Protein AF-A0A4Q7XXA0-F1 (afdb_monomer_lite)

Structure (mmCIF, N/CA/C/O backbone):
data_AF-A0A4Q7XXA0-F1
#
_entry.id   AF-A0A4Q7XXA0-F1
#
loop_
_atom_site.group_PDB
_atom_site.id
_atom_site.type_symbol
_atom_site.label_atom_id
_atom_site.label_alt_id
_atom_site.label_comp_id
_atom_site.label_asym_id
_atom_site.label_entity_id
_atom_site.label_seq_id
_atom_site.pdbx_PDB_ins_code
_atom_site.Cartn_x
_atom_site.Cartn_y
_atom_site.Cartn_z
_atom_site.occupancy
_atom_site.B_iso_or_equiv
_atom_site.auth_seq_id
_atom_site.auth_comp_id
_atom_site.auth_asym_id
_atom_site.auth_atom_id
_atom_site.pdbx_PDB_model_num
ATOM 1 N N . MET A 1 1 ? 32.584 -41.489 12.256 1.00 46.84 1 MET A N 1
ATOM 2 C CA . MET A 1 1 ? 31.579 -40.411 12.152 1.00 46.84 1 MET A CA 1
ATOM 3 C C . MET A 1 1 ? 31.670 -39.572 13.410 1.00 46.84 1 MET A C 1
ATOM 5 O O . MET A 1 1 ? 31.511 -40.098 14.504 1.00 46.84 1 MET A O 1
ATOM 9 N N . THR A 1 2 ? 32.122 -38.332 13.260 1.00 45.66 2 THR A N 1
ATOM 10 C CA . THR A 1 2 ? 32.549 -37.438 14.343 1.00 45.66 2 THR A CA 1
ATOM 11 C C . THR A 1 2 ? 31.363 -36.612 14.851 1.00 45.66 2 THR A C 1
ATOM 13 O O . THR A 1 2 ? 30.512 -36.192 14.075 1.00 45.66 2 THR A O 1
ATOM 16 N N . GLY A 1 3 ? 31.297 -36.369 16.165 1.00 46.44 3 GLY A N 1
ATOM 17 C CA . GLY A 1 3 ? 30.155 -35.765 16.879 1.00 46.44 3 GLY A CA 1
ATOM 18 C C . GLY A 1 3 ? 29.771 -34.317 16.526 1.00 46.44 3 GLY A C 1
ATOM 19 O O . GLY A 1 3 ? 29.084 -33.674 17.311 1.00 46.44 3 GLY A O 1
ATOM 20 N N . LYS A 1 4 ? 30.195 -33.786 15.373 1.00 42.47 4 LYS A N 1
ATOM 21 C CA . LYS A 1 4 ? 29.834 -32.443 14.886 1.00 42.47 4 LYS A CA 1
ATOM 22 C C . LYS A 1 4 ? 28.577 -32.420 14.004 1.00 42.47 4 LYS A C 1
ATOM 24 O O . LYS A 1 4 ? 28.010 -31.351 13.817 1.00 42.47 4 LYS A O 1
ATOM 29 N N . GLU A 1 5 ? 28.097 -33.565 13.517 1.00 45.38 5 GLU A N 1
ATOM 30 C CA . GLU A 1 5 ? 26.949 -33.618 12.591 1.00 45.38 5 GLU A CA 1
ATOM 31 C C . GLU A 1 5 ? 25.571 -33.605 13.285 1.00 45.38 5 GLU A C 1
ATOM 33 O O . GLU A 1 5 ? 24.581 -33.203 12.680 1.00 45.38 5 GLU A O 1
ATOM 38 N N . TRP A 1 6 ? 25.485 -33.932 14.581 1.00 37.22 6 TRP A N 1
ATOM 39 C CA . TRP A 1 6 ? 24.208 -33.930 15.320 1.00 37.22 6 TRP A CA 1
ATOM 40 C C . TRP A 1 6 ? 23.715 -32.533 15.736 1.00 37.22 6 TRP A C 1
ATOM 42 O O . TRP A 1 6 ? 22.517 -32.326 15.929 1.00 37.22 6 TRP A O 1
ATOM 52 N N . LEU A 1 7 ? 24.610 -31.545 15.827 1.00 41.09 7 LEU A N 1
ATOM 53 C CA . LEU A 1 7 ? 24.258 -30.172 16.215 1.00 41.09 7 LEU A CA 1
ATOM 54 C C . LEU A 1 7 ? 23.597 -29.364 15.084 1.00 41.09 7 LEU A C 1
ATOM 56 O O . LEU A 1 7 ? 22.919 -28.379 15.365 1.00 41.09 7 LEU A O 1
ATOM 60 N N . ALA A 1 8 ? 23.733 -29.787 13.822 1.00 48.22 8 ALA A N 1
ATOM 61 C CA . ALA A 1 8 ? 23.195 -29.053 12.673 1.00 48.22 8 ALA A CA 1
ATOM 62 C C . ALA A 1 8 ? 21.689 -29.286 12.431 1.00 48.22 8 ALA A C 1
ATOM 64 O O . ALA A 1 8 ? 21.037 -28.457 11.802 1.00 48.22 8 ALA A O 1
ATOM 65 N N . VAL A 1 9 ? 21.119 -30.381 12.949 1.00 48.66 9 VAL A N 1
ATOM 66 C CA . VAL A 1 9 ? 19.713 -30.760 12.690 1.00 48.66 9 VAL A CA 1
ATOM 67 C C . VAL A 1 9 ? 18.805 -30.519 13.904 1.00 48.66 9 VAL A C 1
ATOM 69 O O . VAL A 1 9 ? 17.619 -30.237 13.745 1.00 48.66 9 VAL A O 1
ATOM 72 N N . ALA A 1 10 ? 19.346 -30.545 15.126 1.00 40.69 10 ALA A N 1
ATOM 73 C CA . ALA A 1 10 ? 18.550 -30.355 16.342 1.00 40.69 10 ALA A CA 1
ATOM 74 C C . ALA A 1 10 ? 18.211 -28.878 16.647 1.00 40.69 10 ALA A C 1
ATOM 76 O O . ALA A 1 10 ? 17.184 -28.601 17.265 1.00 40.69 10 ALA A O 1
ATOM 77 N N . GLY A 1 11 ? 19.024 -27.918 16.189 1.00 41.28 11 GLY A N 1
ATOM 78 C CA . GLY A 1 11 ? 18.827 -26.485 16.464 1.00 41.28 11 GLY A CA 1
ATOM 79 C C . GLY A 1 11 ? 17.502 -25.900 15.938 1.00 41.28 11 GLY A C 1
ATOM 80 O O . GLY A 1 11 ? 16.778 -25.267 16.710 1.00 41.28 11 GLY A O 1
ATOM 81 N N . PRO A 1 12 ? 17.120 -26.132 14.666 1.00 44.09 12 PRO A N 1
ATOM 82 C CA . PRO A 1 12 ? 15.870 -25.598 14.117 1.00 44.09 12 PRO A CA 1
ATOM 83 C C . PRO A 1 12 ? 14.621 -26.300 14.666 1.00 44.09 12 PRO A C 1
ATOM 85 O O . PRO A 1 12 ? 13.602 -25.655 14.907 1.00 44.09 12 PRO A O 1
ATOM 88 N N . ALA A 1 13 ? 14.694 -27.613 14.912 1.00 43.44 13 ALA A N 1
ATOM 89 C CA . ALA A 1 13 ? 13.558 -28.391 15.408 1.00 43.44 13 ALA A CA 1
ATOM 90 C C . ALA A 1 13 ? 13.181 -28.012 16.852 1.00 43.44 13 ALA A C 1
ATOM 92 O O . ALA A 1 13 ? 11.996 -27.904 17.173 1.00 43.44 13 ALA A O 1
ATOM 93 N N . VAL A 1 14 ? 14.172 -27.723 17.704 1.00 47.91 14 VAL A N 1
ATOM 94 C CA . VAL A 1 14 ? 13.939 -27.250 19.080 1.00 47.91 14 VAL A CA 1
ATOM 95 C C . VAL A 1 14 ? 13.394 -25.816 19.097 1.00 47.91 14 VAL A C 1
ATOM 97 O O . VAL A 1 14 ? 12.538 -25.503 19.922 1.00 47.91 14 VAL A O 1
ATOM 100 N N . ALA A 1 15 ? 13.790 -24.958 18.150 1.00 46.47 15 ALA A N 1
ATOM 101 C CA . ALA A 1 15 ? 13.232 -23.608 18.025 1.00 46.47 15 ALA A CA 1
ATOM 102 C C . ALA A 1 15 ? 11.755 -23.613 17.573 1.00 46.47 15 ALA A C 1
ATOM 104 O O . ALA A 1 15 ? 10.941 -22.859 18.112 1.00 46.47 15 ALA A O 1
ATOM 105 N N . ILE A 1 16 ? 11.379 -24.501 16.644 1.00 48.22 16 ILE A N 1
ATOM 106 C CA . ILE A 1 16 ? 9.990 -24.640 16.166 1.00 48.22 16 ILE A CA 1
ATOM 107 C C . ILE A 1 16 ? 9.096 -25.274 17.245 1.00 48.22 16 ILE A C 1
ATOM 109 O O . ILE A 1 16 ? 7.985 -24.793 17.488 1.00 48.22 16 ILE A O 1
ATOM 113 N N . ALA A 1 17 ? 9.589 -26.293 17.956 1.00 45.38 17 ALA A N 1
ATOM 114 C CA . ALA A 1 17 ? 8.872 -26.892 19.083 1.00 45.38 17 ALA A CA 1
ATOM 115 C C . ALA A 1 17 ? 8.758 -25.931 20.280 1.00 45.38 17 ALA A C 1
ATOM 117 O O . ALA A 1 17 ? 7.734 -25.919 20.959 1.00 45.38 17 ALA A O 1
ATOM 118 N N . GLY A 1 18 ? 9.756 -25.071 20.508 1.00 41.59 18 GLY A N 1
ATOM 119 C CA . GLY A 1 18 ? 9.712 -24.025 21.532 1.00 41.59 18 GLY A CA 1
ATOM 120 C C . GLY A 1 18 ? 8.642 -22.960 21.266 1.00 41.59 18 GLY A C 1
ATOM 121 O O . GLY A 1 18 ? 7.966 -22.529 22.198 1.00 41.59 18 GLY A O 1
ATOM 122 N N . TRP A 1 19 ? 8.416 -22.580 20.004 1.00 47.78 19 TRP A N 1
ATOM 123 C CA . TRP A 1 19 ? 7.365 -21.619 19.633 1.00 47.78 19 TRP A CA 1
ATOM 124 C C . TRP A 1 19 ? 5.946 -22.197 19.733 1.00 47.78 19 TRP A C 1
ATOM 126 O O . TRP A 1 19 ? 5.052 -21.521 20.253 1.00 47.78 19 TRP A O 1
ATOM 136 N N . PHE A 1 20 ? 5.738 -23.450 19.315 1.00 44.62 20 PHE A N 1
ATOM 137 C CA . PHE A 1 20 ? 4.447 -24.136 19.487 1.00 44.62 20 PHE A CA 1
ATOM 138 C C . PHE A 1 20 ? 4.183 -24.537 20.949 1.00 44.62 20 PHE A C 1
ATOM 140 O O . PHE A 1 20 ? 3.063 -24.413 21.443 1.00 44.62 20 PHE A O 1
ATOM 147 N N . GLY A 1 21 ? 5.219 -24.937 21.689 1.00 40.31 21 GLY A N 1
ATOM 148 C CA . GLY A 1 21 ? 5.129 -25.233 23.119 1.00 40.31 21 GLY A CA 1
ATOM 149 C C . GLY A 1 21 ? 4.794 -23.994 23.949 1.00 40.31 21 GLY A C 1
ATOM 150 O O . GLY A 1 21 ? 3.916 -24.050 24.806 1.00 40.31 21 GLY A O 1
ATOM 151 N N . ALA A 1 22 ? 5.404 -22.842 23.653 1.00 47.50 22 ALA A N 1
ATOM 152 C CA . ALA A 1 22 ? 5.101 -21.590 24.346 1.00 47.50 22 ALA A CA 1
ATOM 153 C C . ALA A 1 22 ? 3.679 -21.073 24.062 1.00 47.50 22 ALA A C 1
ATOM 155 O O . ALA A 1 22 ? 3.084 -20.440 24.929 1.00 47.50 22 ALA A O 1
ATOM 156 N N . THR A 1 23 ? 3.094 -21.362 22.895 1.00 49.66 23 THR A N 1
ATOM 157 C CA . THR A 1 23 ? 1.697 -20.998 22.592 1.00 49.66 23 THR A CA 1
ATOM 158 C C . THR A 1 23 ? 0.690 -21.925 23.276 1.00 49.66 23 THR A C 1
ATOM 160 O O . THR A 1 23 ? -0.316 -21.443 23.797 1.00 49.66 23 THR A O 1
ATOM 163 N N . ILE A 1 24 ? 0.981 -23.226 23.379 1.00 49.75 24 ILE A N 1
ATOM 164 C CA . ILE A 1 24 ? 0.115 -24.188 24.081 1.00 49.75 24 ILE A CA 1
ATOM 165 C C . ILE A 1 24 ? 0.201 -24.011 25.607 1.00 49.75 24 ILE A C 1
ATOM 167 O O . ILE A 1 24 ? -0.825 -24.000 26.284 1.00 49.75 24 ILE A O 1
ATOM 171 N N . VAL A 1 25 ? 1.394 -23.785 26.164 1.00 47.09 25 VAL A N 1
ATOM 172 C CA . VAL A 1 25 ? 1.573 -23.556 27.612 1.00 47.09 25 VAL A CA 1
ATOM 173 C C . VAL A 1 25 ? 0.980 -22.210 28.044 1.00 47.09 25 VAL A C 1
ATOM 175 O O . VAL A 1 25 ? 0.399 -22.120 29.125 1.00 47.09 25 VAL A O 1
ATOM 178 N N . ARG A 1 26 ? 1.017 -21.179 27.187 1.00 45.00 26 ARG A N 1
ATOM 179 C CA . ARG A 1 26 ? 0.332 -19.901 27.451 1.00 45.00 26 ARG A CA 1
ATOM 180 C C . ARG A 1 26 ? -1.194 -20.046 27.394 1.00 45.00 26 ARG A C 1
ATOM 182 O O . ARG A 1 26 ? -1.869 -19.489 28.250 1.00 45.00 26 ARG A O 1
ATOM 189 N N . SER A 1 27 ? -1.720 -20.893 26.502 1.00 42.72 27 SER A N 1
ATOM 190 C CA . SER A 1 27 ? -3.141 -21.285 26.486 1.00 42.72 27 SER A CA 1
ATOM 191 C C . SER A 1 27 ? -3.563 -22.106 27.715 1.00 42.72 27 SER A C 1
ATOM 193 O O . SER A 1 27 ? -4.741 -22.095 28.066 1.00 42.72 27 SER A O 1
ATOM 195 N N . TRP A 1 28 ? -2.641 -22.826 28.363 1.00 44.94 28 TRP A N 1
ATOM 196 C CA . TRP A 1 28 ? -2.939 -23.653 29.539 1.00 44.94 28 TRP A CA 1
ATOM 197 C C . TRP A 1 28 ? -2.833 -22.866 30.858 1.00 44.94 28 TRP A C 1
ATOM 199 O O . TRP A 1 28 ? -3.645 -23.058 31.762 1.00 44.94 28 TRP A O 1
ATOM 209 N N . LEU A 1 29 ? -1.907 -21.901 30.950 1.00 47.16 29 LEU A N 1
ATOM 210 C CA . LEU A 1 29 ? -1.775 -20.994 32.104 1.00 47.16 29 LEU A CA 1
ATOM 211 C C . LEU A 1 29 ? -2.948 -20.006 32.249 1.00 47.16 29 LEU A C 1
ATOM 213 O O . LEU A 1 29 ? -3.269 -19.595 33.368 1.00 47.16 29 LEU A O 1
ATOM 217 N N . GLU A 1 30 ? -3.654 -19.696 31.157 1.00 51.81 30 GLU A N 1
ATOM 218 C CA . GLU A 1 30 ? -4.927 -18.952 31.178 1.00 51.81 30 GLU A CA 1
ATOM 219 C C . GLU A 1 30 ? -6.085 -19.738 31.836 1.00 51.81 30 GLU A C 1
ATOM 221 O O . GLU A 1 30 ? -7.136 -19.165 32.139 1.00 51.81 30 GLU A O 1
ATOM 226 N N . GLY A 1 31 ? -5.884 -21.032 32.123 1.00 42.34 31 GLY A N 1
ATOM 227 C CA . GLY A 1 31 ? -6.829 -21.921 32.803 1.00 42.34 31 GLY A CA 1
ATOM 228 C C . GLY A 1 31 ? -6.658 -22.038 34.323 1.00 42.34 31 GLY A C 1
ATOM 229 O O . GLY A 1 31 ? -7.284 -22.906 34.931 1.00 42.34 31 GLY A O 1
ATOM 230 N N . THR A 1 32 ? -5.829 -21.209 34.966 1.00 44.00 32 THR A N 1
ATOM 231 C CA . THR A 1 32 ? -5.634 -21.281 36.424 1.00 44.00 32 THR A CA 1
ATOM 232 C C . THR A 1 32 ? -6.893 -20.861 37.213 1.00 44.00 32 THR A C 1
ATOM 234 O O . THR A 1 32 ? -7.593 -19.913 36.839 1.00 44.00 32 THR A O 1
ATOM 237 N N . PRO A 1 33 ? -7.198 -21.536 38.342 1.00 42.94 33 PRO A N 1
ATOM 238 C CA . PRO A 1 33 ? -8.449 -21.367 39.095 1.00 42.94 33 PRO A CA 1
ATOM 239 C C . PRO A 1 33 ? -8.633 -19.981 39.737 1.00 42.94 33 PRO A C 1
ATOM 241 O O . PRO A 1 33 ? -9.731 -19.657 40.187 1.00 42.94 33 PRO A O 1
ATOM 244 N N . LEU A 1 34 ? -7.614 -19.118 39.719 1.00 46.34 34 LEU A N 1
ATOM 245 C CA . LEU A 1 34 ? -7.708 -17.740 40.215 1.00 46.34 34 LEU A CA 1
ATOM 246 C C . LEU A 1 34 ? -8.517 -16.809 39.291 1.00 46.34 34 LEU A C 1
ATOM 248 O O . LEU A 1 34 ? -9.021 -15.787 39.749 1.00 46.34 34 LEU A O 1
ATOM 252 N N . ASN A 1 35 ? -8.768 -17.202 38.035 1.00 44.03 35 ASN A N 1
ATOM 253 C CA . ASN A 1 35 ? -9.760 -16.544 37.171 1.00 44.03 35 ASN A CA 1
ATOM 254 C C . ASN A 1 35 ? -11.209 -17.010 37.442 1.00 44.03 35 ASN A C 1
ATOM 256 O O . ASN A 1 35 ? -12.157 -16.446 36.887 1.00 44.03 35 ASN A O 1
ATOM 260 N N . GLY A 1 36 ? -11.409 -18.014 38.306 1.00 41.22 36 GLY A N 1
ATOM 261 C CA . GLY A 1 36 ? -12.727 -18.535 38.682 1.00 41.22 36 GLY A CA 1
ATOM 262 C C . GLY A 1 36 ? -13.586 -17.534 39.462 1.00 41.22 36 GLY A C 1
ATOM 263 O O . GLY A 1 36 ? -14.797 -17.486 39.256 1.00 41.22 36 GLY A O 1
ATOM 264 N N . LEU A 1 37 ? -12.972 -16.659 40.266 1.00 44.19 37 LEU A N 1
ATOM 265 C CA . LEU A 1 37 ? -13.695 -15.617 41.009 1.00 44.19 37 LEU A CA 1
ATOM 266 C C . LEU A 1 37 ? -14.260 -14.510 40.102 1.00 44.19 37 LEU A C 1
ATOM 268 O O . LEU A 1 37 ? -15.338 -13.985 40.375 1.00 44.19 37 LEU A O 1
ATOM 272 N N . ARG A 1 38 ? -13.610 -14.212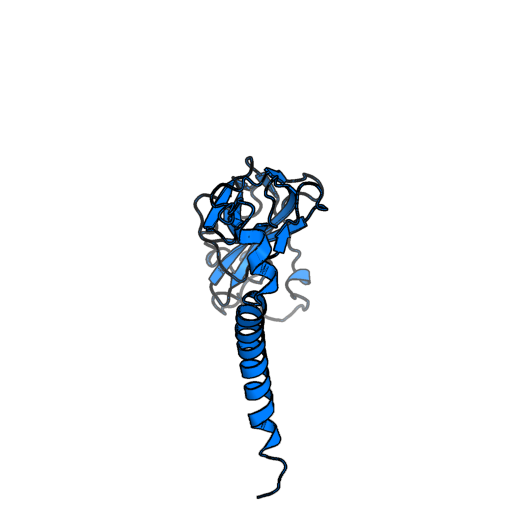 38.967 1.00 45.50 38 ARG A N 1
ATOM 273 C CA . ARG A 1 38 ? -14.124 -13.249 37.972 1.00 45.50 38 ARG A CA 1
ATOM 274 C C . ARG A 1 38 ? -15.328 -13.771 37.180 1.00 45.50 38 ARG A C 1
ATOM 276 O O . ARG A 1 38 ? -16.050 -12.973 36.598 1.00 45.50 38 ARG A O 1
ATOM 283 N N . ARG A 1 39 ? -15.577 -15.088 37.155 1.00 45.34 39 ARG A N 1
ATOM 284 C CA . ARG A 1 39 ? -16.791 -15.664 36.540 1.00 45.34 39 ARG A CA 1
ATOM 285 C C . ARG A 1 39 ? -18.037 -15.531 37.418 1.00 45.34 39 ARG A C 1
ATOM 287 O O . ARG A 1 39 ? -19.133 -15.615 36.875 1.00 45.34 39 ARG A O 1
ATOM 294 N N . PHE A 1 40 ? -17.878 -15.337 38.728 1.00 46.28 40 PHE A N 1
ATOM 295 C CA . PHE A 1 40 ? -18.999 -15.264 39.672 1.00 46.28 40 PHE A CA 1
ATOM 296 C C . PHE A 1 40 ? -19.658 -13.877 39.709 1.00 46.28 40 PHE A C 1
ATOM 298 O O . PHE A 1 40 ? -20.864 -13.771 39.905 1.00 46.28 40 PHE A O 1
ATOM 305 N N . PHE A 1 41 ? -18.891 -12.820 39.434 1.00 47.81 41 PHE A N 1
ATOM 306 C CA . PHE A 1 41 ? -19.401 -11.458 39.277 1.00 47.81 41 PHE A CA 1
ATOM 307 C C . PHE A 1 41 ? -19.520 -11.146 37.788 1.00 47.81 41 PHE A C 1
ATOM 309 O O . PHE A 1 41 ? -18.554 -10.774 37.126 1.00 47.81 41 PHE A O 1
ATOM 316 N N . GLY A 1 42 ? -20.704 -11.420 37.244 1.00 49.91 42 GLY A N 1
ATOM 317 C CA . GLY A 1 42 ? -20.979 -11.424 35.816 1.00 49.91 42 GLY A CA 1
ATOM 318 C C . GLY A 1 42 ? -20.524 -10.170 35.072 1.00 49.91 42 GLY A C 1
ATOM 319 O O . GLY A 1 42 ? -21.050 -9.089 35.282 1.00 49.91 42 GLY A O 1
ATOM 320 N N . MET A 1 43 ? -19.613 -10.370 34.122 1.00 44.12 43 MET A N 1
ATOM 321 C CA . MET A 1 43 ? -19.561 -9.671 32.836 1.00 44.12 43 MET A CA 1
ATOM 322 C C . MET A 1 43 ? -18.633 -10.469 31.913 1.00 44.12 43 MET A C 1
ATOM 324 O O . MET A 1 43 ? -17.452 -10.183 31.749 1.00 44.12 43 MET A O 1
ATOM 328 N N . ARG A 1 44 ? -19.167 -11.533 31.303 1.00 43.41 44 ARG A N 1
ATOM 329 C CA . ARG A 1 44 ? -18.577 -12.089 30.079 1.00 43.41 44 ARG A CA 1
ATOM 330 C C . ARG A 1 44 ? -19.002 -11.174 28.932 1.00 43.41 44 ARG A C 1
ATOM 332 O O . ARG A 1 44 ? -19.951 -11.487 28.216 1.00 43.41 44 ARG A O 1
ATOM 339 N N . SER A 1 45 ? -18.320 -10.046 28.748 1.00 47.34 45 SER A N 1
ATOM 340 C CA . SER A 1 45 ? -18.281 -9.452 27.416 1.00 47.34 45 SER A CA 1
ATOM 341 C C . SER A 1 45 ? -17.575 -10.480 26.527 1.00 47.34 45 SER A C 1
ATOM 343 O O . SER A 1 45 ? -16.426 -10.858 26.753 1.00 47.34 45 SER A O 1
ATOM 345 N N . LYS A 1 46 ? -18.302 -11.064 25.566 1.00 54.62 46 LYS A N 1
ATOM 346 C CA . LYS A 1 46 ? -17.643 -11.793 24.476 1.00 54.62 46 LYS A CA 1
ATOM 347 C C . LYS A 1 46 ? -16.621 -10.821 23.868 1.00 54.62 46 LYS A C 1
ATOM 349 O O . LYS A 1 46 ? -17.005 -9.670 23.655 1.00 54.62 46 LYS A O 1
ATOM 354 N N . PRO A 1 47 ? -15.370 -11.233 23.593 1.00 54.09 47 PRO A N 1
ATOM 355 C CA . PRO A 1 47 ? -14.425 -10.361 22.907 1.00 54.09 47 PRO A CA 1
ATOM 356 C C . PRO A 1 47 ? -15.086 -9.859 21.616 1.00 54.09 47 PRO A C 1
ATOM 358 O O . PRO A 1 47 ? -15.638 -10.644 20.841 1.00 54.09 47 PRO A O 1
ATOM 361 N N . GLY A 1 48 ? -15.194 -8.533 21.525 1.00 58.28 48 GLY A N 1
ATOM 362 C CA . GLY A 1 48 ? -16.258 -7.852 20.799 1.00 58.28 48 GLY A CA 1
ATOM 363 C C . GLY A 1 48 ? -16.168 -8.028 19.291 1.00 58.28 48 GLY A C 1
ATOM 364 O O . GLY A 1 48 ? -15.382 -7.353 18.636 1.00 58.28 48 GLY A O 1
ATOM 365 N N . LYS A 1 49 ? -17.070 -8.842 18.731 1.00 63.66 49 LYS A N 1
ATOM 366 C CA . LYS A 1 49 ? -17.399 -8.801 17.296 1.00 63.66 49 LYS A CA 1
ATOM 367 C C . LYS A 1 49 ? -17.846 -7.407 16.830 1.00 63.66 49 LYS A C 1
ATOM 369 O O . LYS A 1 49 ? -17.747 -7.121 15.652 1.00 63.66 49 LYS A O 1
ATOM 374 N N . ASP A 1 50 ? -18.253 -6.530 17.746 1.00 72.69 50 ASP A N 1
ATOM 375 C CA . ASP A 1 50 ? -18.779 -5.199 17.422 1.00 72.69 50 ASP A CA 1
ATOM 376 C C . ASP A 1 50 ? -17.810 -4.054 17.774 1.00 72.69 50 ASP A C 1
ATOM 378 O O . ASP A 1 50 ? -18.211 -2.892 17.881 1.00 72.69 50 ASP A O 1
ATOM 382 N N . ALA A 1 51 ? -16.527 -4.353 18.000 1.00 82.81 51 ALA A N 1
ATOM 383 C CA . ALA A 1 51 ? -15.544 -3.323 18.306 1.00 82.81 51 ALA A CA 1
ATOM 384 C C . ALA A 1 51 ? -15.358 -2.388 17.101 1.00 82.81 51 ALA A C 1
ATOM 386 O O . ALA A 1 51 ? -14.847 -2.789 16.065 1.00 82.81 51 ALA A O 1
ATOM 387 N N . LYS A 1 52 ? -15.769 -1.124 17.232 1.00 87.81 52 LYS A N 1
ATOM 388 C CA . LYS A 1 52 ? -15.648 -0.122 16.165 1.00 87.81 52 LYS A CA 1
ATOM 389 C C . LYS A 1 52 ? -14.302 0.598 16.247 1.00 87.81 52 LYS A C 1
ATOM 391 O O . LYS A 1 52 ? -14.047 1.301 17.228 1.00 87.81 52 LYS A O 1
ATOM 396 N N . LEU A 1 53 ? -13.488 0.481 15.200 1.00 91.62 53 LEU A N 1
ATOM 397 C CA . LEU A 1 53 ? -12.266 1.265 15.036 1.00 91.62 53 LEU A CA 1
ATOM 398 C C . LEU A 1 53 ? -12.573 2.570 14.291 1.00 91.62 53 LEU A C 1
ATOM 400 O O . LEU A 1 53 ? -13.167 2.578 13.211 1.00 91.62 53 LEU A O 1
ATOM 404 N N . SER A 1 54 ? -12.147 3.689 14.862 1.00 91.88 54 SER A N 1
ATOM 405 C CA . SER A 1 54 ? -12.062 4.972 14.174 1.00 91.88 54 SER A CA 1
ATOM 406 C C . SER A 1 54 ? -10.703 5.079 13.496 1.00 91.88 54 SER A C 1
ATOM 408 O O . SER A 1 54 ? -9.674 4.908 14.146 1.00 91.88 54 SER A O 1
ATOM 410 N N . VAL A 1 55 ? -10.704 5.384 12.198 1.00 93.25 55 VAL A N 1
ATOM 411 C CA . VAL A 1 55 ? -9.488 5.535 11.395 1.00 93.25 55 VAL A CA 1
ATOM 412 C C . VAL A 1 55 ? -9.464 6.925 10.778 1.00 93.25 55 VAL A C 1
ATOM 414 O O . VAL A 1 55 ? -10.327 7.269 9.963 1.00 93.25 55 VAL A O 1
ATOM 417 N N . ILE A 1 56 ? -8.464 7.720 11.149 1.00 92.88 56 ILE A N 1
ATOM 418 C CA . ILE A 1 56 ? -8.229 9.055 10.597 1.00 92.88 56 ILE A CA 1
ATOM 419 C C . ILE A 1 56 ? -6.881 9.035 9.894 1.00 92.88 56 ILE A C 1
ATOM 421 O O . ILE A 1 56 ? -5.835 9.015 10.533 1.00 92.88 56 ILE A O 1
ATOM 425 N N . VAL A 1 57 ? -6.914 9.044 8.564 1.00 93.12 57 VAL A N 1
ATOM 426 C CA . VAL A 1 57 ? -5.698 9.127 7.754 1.00 93.12 57 VAL A CA 1
ATOM 427 C C . VAL A 1 57 ? -5.178 10.557 7.794 1.00 93.12 57 VAL A C 1
ATOM 429 O O . VAL A 1 57 ? -5.915 11.498 7.492 1.00 93.12 57 VAL A O 1
ATOM 432 N N . LEU A 1 58 ? -3.921 10.705 8.195 1.00 93.12 58 LEU A N 1
ATOM 433 C CA . LEU A 1 58 ? -3.233 11.983 8.265 1.00 93.12 58 LEU A CA 1
ATOM 434 C C . LEU A 1 58 ? -2.736 12.376 6.874 1.00 93.12 58 LEU A C 1
ATOM 436 O O . LEU A 1 58 ? -2.395 11.532 6.048 1.00 93.12 58 LEU A O 1
ATOM 440 N N . THR A 1 59 ? -2.709 13.677 6.609 1.00 88.88 59 THR A N 1
ATOM 441 C CA . THR A 1 59 ? -2.265 14.228 5.321 1.00 88.88 59 THR A CA 1
ATOM 442 C C . THR A 1 59 ? -0.760 14.483 5.269 1.00 88.88 59 THR A C 1
ATOM 444 O O . THR A 1 59 ? -0.232 14.731 4.191 1.00 88.88 59 THR A O 1
ATOM 447 N N . ALA A 1 60 ? -0.073 14.431 6.415 1.00 89.00 60 ALA A N 1
ATOM 448 C CA . ALA A 1 60 ? 1.367 14.626 6.534 1.00 89.00 60 ALA A CA 1
ATOM 449 C C . ALA A 1 60 ? 1.984 13.466 7.346 1.00 89.00 60 ALA A C 1
ATOM 451 O O . ALA A 1 60 ? 1.624 13.311 8.514 1.00 89.00 60 ALA A O 1
ATOM 452 N N . PRO A 1 61 ? 2.886 12.654 6.759 1.00 89.75 61 PRO A N 1
ATOM 453 C CA . PRO A 1 61 ? 3.293 12.680 5.356 1.00 89.75 61 PRO A CA 1
ATOM 454 C C . PRO A 1 61 ? 2.143 12.259 4.431 1.00 89.75 61 PRO A C 1
ATOM 456 O O . PRO A 1 61 ? 1.223 11.555 4.846 1.00 89.75 61 PRO A O 1
ATOM 459 N N . GLU A 1 62 ? 2.207 12.682 3.169 1.00 92.81 62 GLU A N 1
ATOM 460 C CA . GLU A 1 62 ? 1.176 12.330 2.193 1.00 92.81 62 GLU A CA 1
ATOM 461 C C . GLU A 1 62 ? 1.063 10.805 2.010 1.00 92.81 62 GLU A C 1
ATOM 463 O O . GLU A 1 62 ? 2.095 10.120 1.949 1.00 92.81 62 GLU A O 1
ATOM 468 N N . PRO A 1 63 ? -0.164 10.267 1.873 1.00 96.56 63 PRO A N 1
ATOM 469 C CA . PRO A 1 63 ? -0.400 8.905 1.412 1.00 96.56 63 PRO A CA 1
ATOM 470 C C . PRO A 1 63 ? 0.290 8.636 0.075 1.00 96.56 63 PRO A C 1
ATOM 472 O O . PRO A 1 63 ? 0.119 9.387 -0.886 1.00 96.56 63 PRO A O 1
ATOM 475 N N . LYS A 1 64 ? 1.039 7.538 -0.003 1.00 95.50 64 LYS A N 1
ATOM 476 C CA . LYS A 1 64 ? 1.909 7.229 -1.142 1.00 95.50 64 LYS A CA 1
ATOM 477 C C . LYS A 1 64 ? 1.578 5.893 -1.773 1.00 95.50 64 LYS A C 1
ATOM 479 O O . LYS A 1 64 ? 1.187 4.956 -1.076 1.00 95.50 64 LYS A O 1
ATOM 484 N N . TRP A 1 65 ? 1.825 5.791 -3.071 1.00 95.25 65 TRP A N 1
ATOM 485 C CA . TRP A 1 65 ? 1.814 4.526 -3.791 1.00 95.25 65 TRP A CA 1
ATOM 486 C C . TRP A 1 65 ? 3.026 4.386 -4.725 1.00 95.25 65 TRP A C 1
ATOM 488 O O . TRP A 1 65 ? 3.631 5.379 -5.134 1.00 95.25 65 TRP A O 1
ATOM 498 N N . HIS A 1 66 ? 3.402 3.143 -5.021 1.00 93.38 66 HIS A N 1
ATOM 499 C CA . HIS A 1 66 ? 4.349 2.764 -6.079 1.00 93.38 66 HIS A CA 1
ATOM 500 C C . HIS A 1 66 ? 4.073 1.320 -6.527 1.00 93.38 66 HIS A C 1
ATOM 502 O O . HIS A 1 66 ? 3.343 0.586 -5.855 1.00 93.38 66 HIS A O 1
ATOM 508 N N . VAL A 1 67 ? 4.656 0.893 -7.646 1.00 93.25 67 VAL A N 1
ATOM 509 C CA . VAL A 1 67 ? 4.578 -0.504 -8.103 1.00 93.25 67 VAL A CA 1
ATOM 510 C C . VAL A 1 67 ? 5.767 -1.294 -7.562 1.00 93.25 67 VAL A C 1
ATOM 512 O O . VAL A 1 67 ? 6.918 -0.899 -7.742 1.00 93.25 67 VAL A O 1
ATOM 515 N N . GLY A 1 68 ? 5.490 -2.419 -6.913 1.00 92.31 68 GLY A N 1
ATOM 516 C CA . GLY A 1 68 ? 6.483 -3.419 -6.518 1.00 92.31 68 GLY A CA 1
ATOM 517 C C . GLY A 1 68 ? 6.209 -4.768 -7.183 1.00 92.31 68 GLY A C 1
ATOM 518 O O . GLY A 1 68 ? 5.389 -4.865 -8.098 1.00 92.31 68 GLY A O 1
ATOM 519 N N . ALA A 1 69 ? 6.864 -5.822 -6.697 1.00 92.00 69 ALA A N 1
ATOM 520 C CA . ALA A 1 69 ? 6.535 -7.195 -7.072 1.00 92.00 69 ALA A CA 1
ATOM 521 C C . ALA A 1 69 ? 6.648 -8.162 -5.892 1.00 92.00 69 ALA A C 1
ATOM 523 O O . ALA A 1 69 ? 7.473 -7.981 -4.994 1.00 92.00 69 ALA A O 1
ATOM 524 N N . MET A 1 70 ? 5.824 -9.206 -5.930 1.00 91.62 70 MET A N 1
ATOM 525 C CA . MET A 1 70 ? 5.944 -10.399 -5.100 1.00 91.62 70 MET A CA 1
ATOM 526 C C . MET A 1 70 ? 6.394 -11.550 -6.002 1.00 91.62 70 MET A C 1
ATOM 528 O O . MET A 1 70 ? 5.625 -12.061 -6.816 1.00 91.62 70 MET A O 1
ATOM 532 N N . GLY A 1 71 ? 7.670 -11.926 -5.908 1.00 91.19 71 GLY A N 1
ATOM 533 C CA . GLY A 1 71 ? 8.283 -12.776 -6.929 1.00 91.19 71 GLY A CA 1
ATOM 534 C C . GLY A 1 71 ? 8.224 -12.085 -8.296 1.00 91.19 71 GLY A C 1
ATOM 535 O O . GLY A 1 71 ? 8.638 -10.940 -8.425 1.00 91.19 71 GLY A O 1
ATOM 536 N N . LYS A 1 72 ? 7.673 -12.758 -9.312 1.00 93.25 72 LYS A N 1
ATOM 537 C CA . LYS A 1 72 ? 7.495 -12.196 -10.664 1.00 93.25 72 LYS A CA 1
ATOM 538 C C . LYS A 1 72 ? 6.170 -11.454 -10.860 1.00 93.25 72 LYS A C 1
ATOM 540 O O . LYS A 1 72 ? 5.921 -10.938 -11.944 1.00 93.25 72 LYS A O 1
ATOM 545 N N . GLU A 1 73 ? 5.306 -11.398 -9.851 1.00 93.75 73 GLU A N 1
ATOM 546 C CA . GLU A 1 73 ? 3.985 -10.788 -9.993 1.00 93.75 73 GLU A CA 1
ATOM 547 C C . GLU A 1 73 ? 3.992 -9.318 -9.560 1.00 93.75 73 GLU A C 1
ATOM 549 O O . GLU A 1 73 ? 4.341 -9.033 -8.411 1.00 93.75 73 GLU A O 1
ATOM 554 N N . PRO A 1 74 ? 3.580 -8.372 -10.425 1.00 94.06 74 PRO A N 1
ATOM 555 C CA . PRO A 1 74 ? 3.508 -6.967 -10.056 1.00 94.06 74 PRO A CA 1
ATOM 556 C C . PRO A 1 74 ? 2.358 -6.710 -9.072 1.00 94.06 74 PRO A C 1
ATOM 558 O O . PRO A 1 74 ? 1.285 -7.320 -9.147 1.00 94.06 74 PRO A O 1
ATOM 561 N N . MET A 1 75 ? 2.577 -5.772 -8.153 1.00 95.38 75 MET A N 1
ATOM 562 C CA . MET A 1 75 ? 1.592 -5.369 -7.150 1.00 95.38 75 MET A CA 1
ATOM 563 C C . MET A 1 75 ? 1.649 -3.872 -6.857 1.00 95.38 75 MET A C 1
ATOM 565 O O . MET A 1 75 ? 2.693 -3.233 -7.006 1.00 95.38 75 MET A O 1
ATOM 569 N N . LEU A 1 76 ? 0.521 -3.317 -6.413 1.00 95.50 76 LEU A N 1
ATOM 570 C CA . LEU A 1 76 ? 0.437 -1.930 -5.970 1.00 95.50 76 LEU A CA 1
ATOM 571 C C . LEU A 1 76 ? 0.777 -1.857 -4.480 1.00 95.50 76 LEU A C 1
ATOM 573 O O . LEU A 1 76 ? 0.031 -2.392 -3.662 1.00 95.50 76 LEU A O 1
ATOM 577 N N . CYS A 1 77 ? 1.869 -1.181 -4.137 1.00 95.31 77 CYS A N 1
ATOM 578 C CA . CYS A 1 77 ? 2.318 -0.967 -2.764 1.00 95.31 77 CYS A CA 1
ATOM 579 C C . CYS A 1 77 ? 1.833 0.397 -2.268 1.00 95.31 77 CYS A C 1
ATOM 581 O O . CYS A 1 77 ? 2.052 1.413 -2.932 1.00 95.31 77 CYS A O 1
ATOM 583 N N . LEU A 1 78 ? 1.205 0.436 -1.095 1.00 96.19 78 LEU A N 1
ATOM 584 C CA . LEU A 1 78 ? 0.602 1.633 -0.515 1.00 96.19 78 LEU A CA 1
ATOM 585 C C . LEU A 1 78 ? 1.140 1.903 0.886 1.00 96.19 78 LEU A C 1
ATOM 587 O O . LEU A 1 78 ? 1.400 0.982 1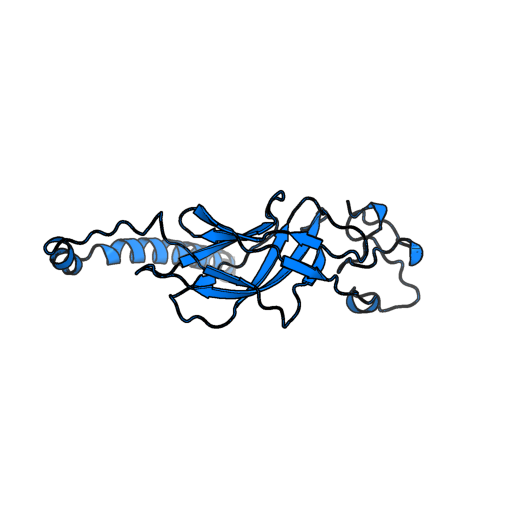.661 1.00 96.19 78 LEU A O 1
ATOM 591 N N . THR A 1 79 ? 1.250 3.188 1.208 1.00 96.56 79 THR A N 1
ATOM 592 C CA . THR A 1 79 ? 1.658 3.681 2.524 1.00 96.56 79 THR A CA 1
ATOM 593 C C . THR A 1 79 ? 0.721 4.792 2.963 1.00 96.56 79 THR A C 1
ATOM 595 O O . THR A 1 79 ? 0.513 5.752 2.218 1.00 96.56 79 THR A O 1
ATOM 598 N N . ILE A 1 80 ? 0.202 4.696 4.184 1.00 97.00 80 ILE A N 1
ATOM 599 C CA . ILE A 1 80 ? -0.528 5.779 4.854 1.00 97.00 80 ILE A CA 1
ATOM 600 C C . ILE A 1 80 ? 0.032 6.001 6.255 1.00 97.00 80 ILE A C 1
ATOM 602 O O . ILE A 1 80 ? 0.538 5.065 6.870 1.00 97.00 80 ILE A O 1
ATOM 606 N N . LEU A 1 81 ? -0.108 7.219 6.772 1.00 96.38 81 LEU A N 1
ATOM 607 C CA . LEU A 1 81 ? -0.011 7.491 8.204 1.00 96.38 81 LEU A CA 1
ATOM 608 C C . LEU A 1 81 ? -1.428 7.699 8.743 1.00 96.38 81 LEU A C 1
ATOM 610 O O . LEU A 1 81 ? -2.200 8.456 8.152 1.00 96.38 81 LEU A O 1
ATOM 614 N N . ALA A 1 82 ? -1.798 7.029 9.831 1.00 95.75 82 ALA A N 1
ATOM 615 C CA . ALA A 1 82 ? -3.149 7.128 10.376 1.00 95.75 82 ALA A CA 1
ATOM 616 C C . ALA A 1 82 ? -3.175 7.130 11.905 1.00 95.75 82 ALA A C 1
ATOM 618 O O . ALA A 1 82 ? -2.455 6.371 12.547 1.00 95.75 82 ALA A O 1
ATOM 619 N N . ASN A 1 83 ? -4.080 7.933 12.465 1.00 94.50 83 ASN A N 1
ATOM 620 C CA . ASN A 1 83 ? -4.515 7.812 13.850 1.00 94.50 83 ASN A CA 1
ATOM 621 C C . ASN A 1 83 ? -5.622 6.766 13.942 1.00 94.50 83 ASN A C 1
ATOM 623 O O . ASN A 1 83 ? -6.600 6.801 13.182 1.00 94.50 83 ASN A O 1
ATOM 627 N N . LEU A 1 84 ? -5.461 5.853 14.890 1.00 94.00 84 LEU A N 1
ATOM 628 C CA . LEU A 1 84 ? -6.340 4.718 15.115 1.00 94.00 84 LEU A CA 1
ATOM 629 C C . LEU A 1 84 ? -6.823 4.770 16.557 1.00 94.00 84 LEU A C 1
ATOM 631 O O . LEU A 1 84 ? -6.035 4.990 17.468 1.00 94.00 84 LEU A O 1
ATOM 635 N N . ALA A 1 85 ? -8.124 4.602 16.757 1.00 92.31 85 ALA A N 1
ATOM 636 C CA . ALA A 1 85 ? -8.702 4.630 18.092 1.00 92.31 85 ALA A CA 1
ATOM 637 C C . ALA A 1 85 ? -9.926 3.726 18.174 1.00 92.31 85 ALA A C 1
ATOM 639 O O . ALA A 1 85 ? -10.762 3.719 17.267 1.00 92.31 85 ALA A O 1
ATOM 640 N N . HIS A 1 86 ? -10.085 3.011 19.283 1.00 90.56 86 HIS A N 1
ATOM 641 C CA . HIS A 1 86 ? -11.305 2.263 19.583 1.00 90.56 86 HIS A CA 1
ATOM 642 C C . HIS A 1 86 ? -11.741 2.445 21.036 1.00 90.56 86 HIS A C 1
ATOM 644 O O . HIS A 1 86 ? -10.968 2.862 21.893 1.00 90.56 86 HIS A O 1
ATOM 650 N N . LYS A 1 87 ? -13.001 2.093 21.315 1.00 87.12 87 LYS A N 1
ATOM 651 C CA . LYS A 1 87 ? -13.584 2.100 22.670 1.00 87.12 87 LYS A CA 1
ATOM 652 C C . LYS A 1 87 ? -13.717 0.709 23.303 1.00 87.12 87 LYS A C 1
ATOM 654 O O . LYS A 1 87 ? -14.284 0.596 24.377 1.00 87.12 87 LYS A O 1
ATOM 659 N N . SER A 1 88 ? -13.258 -0.342 22.620 1.00 84.81 88 SER A N 1
ATOM 660 C CA . SER A 1 88 ? -13.260 -1.711 23.156 1.00 84.81 88 SER A CA 1
ATOM 661 C C . SER A 1 88 ? -12.383 -1.827 24.408 1.00 84.81 88 SER A C 1
ATOM 663 O O . SE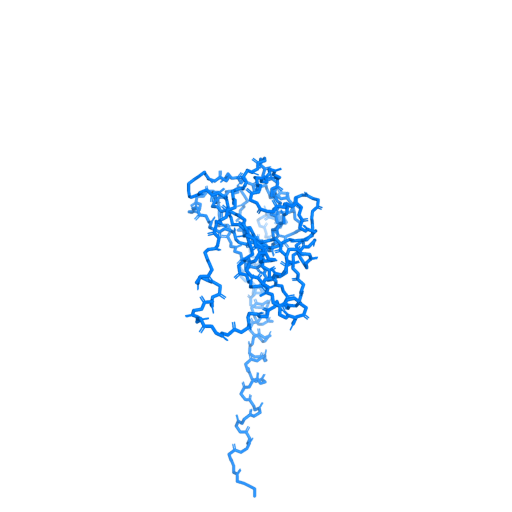R A 1 88 ? -11.304 -1.238 24.445 1.00 84.81 88 SER A O 1
ATOM 665 N N . ASP A 1 89 ? -12.825 -2.639 25.374 1.00 83.81 89 ASP A N 1
ATOM 666 C CA . ASP A 1 89 ? -12.076 -2.991 26.594 1.00 83.81 89 ASP A CA 1
ATOM 667 C C . ASP A 1 89 ? -10.849 -3.876 26.310 1.00 83.81 89 ASP A C 1
ATOM 669 O O . ASP A 1 89 ? -9.998 -4.086 27.173 1.00 83.81 89 ASP A O 1
ATOM 673 N N . ILE A 1 90 ? -10.779 -4.441 25.103 1.00 86.69 90 ILE A N 1
ATOM 674 C CA . ILE A 1 90 ? -9.701 -5.317 24.644 1.00 86.69 90 ILE A CA 1
ATOM 675 C C . ILE A 1 90 ? -8.995 -4.642 23.464 1.00 86.69 90 ILE A C 1
ATOM 677 O O . ILE A 1 90 ? -9.699 -4.147 22.572 1.00 86.69 90 ILE A O 1
ATOM 681 N N . PRO A 1 91 ? -7.649 -4.677 23.412 1.00 90.25 91 PRO A N 1
ATOM 682 C CA . PRO A 1 91 ? -6.886 -4.209 22.263 1.00 90.25 91 PRO A CA 1
ATOM 683 C C . PRO A 1 91 ? -7.326 -4.869 20.954 1.00 90.25 91 PRO A C 1
ATOM 685 O O . PRO A 1 91 ? -7.586 -6.079 20.890 1.00 90.25 91 PRO A O 1
ATOM 688 N N . LEU A 1 92 ? -7.361 -4.085 19.884 1.00 92.62 92 LEU A N 1
ATOM 689 C CA . LEU A 1 92 ? -7.585 -4.593 18.537 1.00 92.62 92 LEU A CA 1
ATOM 690 C C . LEU A 1 92 ? -6.252 -4.877 17.862 1.00 92.62 92 LEU A C 1
ATOM 692 O O . LEU A 1 92 ? -5.340 -4.063 17.874 1.00 92.62 92 LEU A O 1
ATOM 696 N N . ARG A 1 93 ? -6.135 -6.038 17.234 1.00 94.62 93 ARG A N 1
ATOM 697 C CA . ARG A 1 93 ? -4.995 -6.392 16.400 1.00 94.62 93 ARG A CA 1
ATOM 698 C C . ARG A 1 93 ? -5.430 -6.299 14.950 1.00 94.62 93 ARG A C 1
ATOM 700 O O . ARG A 1 93 ? -6.260 -7.084 14.505 1.00 94.62 93 ARG A O 1
ATOM 707 N N . ILE A 1 94 ? -4.838 -5.376 14.207 1.00 96.00 94 ILE A N 1
ATOM 708 C CA . ILE A 1 94 ? -5.055 -5.268 12.767 1.00 96.00 94 ILE A CA 1
ATOM 709 C C . ILE A 1 94 ? -4.170 -6.299 12.085 1.00 96.00 94 ILE A C 1
ATOM 711 O O . ILE A 1 94 ? -2.956 -6.319 12.286 1.00 96.00 94 ILE A O 1
ATOM 715 N N . VAL A 1 95 ? -4.787 -7.184 11.309 1.00 96.75 95 VAL A N 1
ATOM 716 C CA . VAL A 1 95 ? -4.120 -8.333 10.679 1.00 96.75 95 VAL A CA 1
ATOM 717 C C . VAL A 1 95 ? -4.052 -8.218 9.163 1.00 96.75 95 VAL A C 1
ATOM 719 O O . VAL A 1 95 ? -3.327 -8.982 8.532 1.00 96.75 95 VAL A O 1
ATOM 722 N N . GLN A 1 96 ? -4.779 -7.267 8.575 1.00 97.88 96 GLN A N 1
ATOM 723 C CA . GLN A 1 96 ? -4.796 -7.064 7.132 1.00 97.88 96 GLN A CA 1
ATOM 724 C C . GLN A 1 96 ? -5.188 -5.631 6.774 1.00 97.88 96 GLN A C 1
ATOM 726 O O . GLN A 1 96 ? -5.957 -4.987 7.491 1.00 97.88 96 GLN A O 1
ATOM 731 N N . ALA A 1 97 ? -4.725 -5.165 5.616 1.00 97.88 97 ALA A N 1
ATOM 732 C CA . ALA A 1 97 ? -5.193 -3.936 4.991 1.00 97.88 97 ALA A CA 1
ATOM 733 C C . ALA A 1 97 ? -5.291 -4.106 3.472 1.00 97.88 97 ALA A C 1
ATOM 735 O O . ALA A 1 97 ? -4.473 -4.799 2.865 1.00 97.88 97 ALA A O 1
ATOM 736 N N . TYR A 1 98 ? -6.290 -3.481 2.854 1.00 97.94 98 TYR A N 1
ATOM 737 C CA . TYR A 1 98 ? -6.467 -3.488 1.402 1.00 97.94 98 TYR A CA 1
ATOM 738 C C . TYR A 1 98 ? -7.267 -2.266 0.919 1.00 97.94 98 TYR A C 1
ATOM 740 O O . TYR A 1 98 ? -7.791 -1.488 1.718 1.00 97.94 98 TYR A O 1
ATOM 748 N N . LEU A 1 99 ? -7.348 -2.063 -0.399 1.00 97.75 99 LEU A N 1
ATOM 749 C CA . LEU A 1 99 ? -8.213 -1.042 -0.994 1.00 97.75 99 LEU A CA 1
ATOM 750 C C . LEU A 1 99 ? -9.551 -1.660 -1.369 1.00 97.75 99 LEU A C 1
ATOM 752 O O . LEU A 1 99 ? -9.610 -2.742 -1.943 1.00 97.75 99 LEU A O 1
ATOM 756 N N . ARG A 1 100 ? -10.652 -0.956 -1.125 1.00 96.19 100 ARG A N 1
ATOM 757 C CA . ARG A 1 100 ? -11.961 -1.473 -1.532 1.00 96.19 100 ARG A CA 1
ATOM 758 C C . ARG A 1 100 ? -11.995 -1.765 -3.042 1.00 96.19 100 ARG A C 1
ATOM 760 O O . ARG A 1 100 ? -11.722 -0.874 -3.845 1.00 96.19 100 ARG A O 1
ATOM 767 N N . GLY A 1 101 ? -12.363 -2.997 -3.404 1.00 93.81 101 GLY A N 1
ATOM 768 C CA . GLY A 1 101 ? -12.364 -3.489 -4.790 1.00 93.81 101 GLY A CA 1
ATOM 769 C C . GLY A 1 101 ? -11.067 -4.182 -5.226 1.00 93.81 101 GLY A C 1
ATOM 770 O O . GLY A 1 101 ? -10.971 -4.601 -6.375 1.00 93.81 101 GLY A O 1
ATOM 771 N N . THR A 1 102 ? -10.086 -4.324 -4.334 1.00 96.88 102 THR A N 1
ATOM 772 C CA . THR A 1 102 ? -8.855 -5.087 -4.569 1.00 96.88 102 THR A CA 1
ATOM 773 C C . THR A 1 102 ? -8.735 -6.239 -3.573 1.00 96.88 102 THR A C 1
ATOM 775 O O . THR A 1 102 ? -9.515 -6.358 -2.627 1.00 96.88 102 THR A O 1
ATOM 778 N N . LYS A 1 103 ? -7.758 -7.112 -3.801 1.00 96.19 103 LYS A N 1
ATOM 779 C CA . LYS A 1 103 ? -7.351 -8.177 -2.890 1.00 96.19 103 LYS A CA 1
ATOM 780 C C . LYS A 1 103 ? -6.014 -7.805 -2.245 1.00 96.19 103 LYS A C 1
ATOM 782 O O . LYS A 1 103 ? -5.148 -7.285 -2.955 1.00 96.19 103 LYS A O 1
ATOM 787 N N . PRO A 1 104 ? -5.824 -8.069 -0.944 1.00 96.44 104 PRO A N 1
ATOM 788 C CA . PRO A 1 104 ? -4.511 -7.964 -0.312 1.00 96.44 104 PRO A CA 1
ATOM 789 C C . PRO A 1 104 ? -3.536 -8.953 -0.964 1.00 96.44 104 PRO A C 1
ATOM 791 O O . PRO A 1 104 ? -3.918 -10.074 -1.306 1.00 96.44 104 PRO A O 1
ATOM 794 N N . VAL A 1 105 ? -2.280 -8.552 -1.117 1.00 94.00 105 VAL A N 1
ATOM 795 C CA . VAL A 1 105 ? -1.180 -9.435 -1.524 1.00 94.00 105 VAL A CA 1
ATOM 796 C C . VAL A 1 105 ? 0.072 -9.119 -0.711 1.00 94.00 105 VAL A C 1
ATOM 798 O O . VAL A 1 105 ? 0.211 -8.022 -0.169 1.00 94.00 105 VAL A O 1
ATOM 801 N N . GLY A 1 106 ? 0.999 -10.072 -0.645 1.00 84.38 106 GLY A N 1
ATOM 802 C CA . GLY A 1 106 ? 2.237 -9.920 0.113 1.00 84.38 106 GLY A CA 1
ATOM 803 C C . GLY A 1 106 ? 2.053 -10.047 1.626 1.00 84.38 106 GLY A C 1
ATOM 804 O O . GLY A 1 106 ? 0.988 -10.395 2.134 1.00 84.38 106 GLY A O 1
ATOM 805 N N . VAL A 1 107 ? 3.141 -9.795 2.351 1.00 84.31 107 VAL A N 1
ATOM 806 C CA . VAL A 1 107 ? 3.162 -9.858 3.814 1.00 84.31 107 VAL A CA 1
ATOM 807 C C . VAL A 1 107 ? 2.640 -8.539 4.375 1.00 84.31 107 VAL A C 1
ATOM 809 O O . VAL A 1 107 ? 3.215 -7.481 4.124 1.00 84.31 107 VAL A O 1
ATOM 812 N N . PHE A 1 108 ? 1.570 -8.606 5.162 1.00 93.19 108 PHE A N 1
ATOM 813 C CA . PHE A 1 108 ? 1.128 -7.503 6.008 1.00 93.19 108 PHE A CA 1
ATOM 814 C C . PHE A 1 108 ? 1.704 -7.696 7.409 1.00 93.19 108 PHE A C 1
ATOM 816 O O . PHE A 1 108 ? 1.565 -8.779 7.974 1.00 93.19 108 PHE A O 1
ATOM 823 N N . MET A 1 109 ? 2.350 -6.670 7.966 1.00 93.44 109 MET A N 1
ATOM 824 C CA . MET A 1 109 ? 2.867 -6.705 9.336 1.00 93.44 109 MET A CA 1
ATOM 825 C C . MET A 1 109 ? 1.737 -6.348 10.310 1.00 93.44 109 MET A C 1
ATOM 827 O O . MET A 1 109 ? 1.327 -5.187 10.345 1.00 93.44 109 MET A O 1
ATOM 831 N N . PRO A 1 110 ? 1.206 -7.310 11.092 1.00 94.19 110 PRO A N 1
ATOM 832 C CA . PRO A 1 110 ? 0.117 -7.023 12.009 1.00 94.19 110 PRO A CA 1
ATOM 833 C C . PRO A 1 110 ? 0.587 -6.100 13.128 1.00 94.19 110 PRO A C 1
ATOM 835 O O . PRO A 1 110 ? 1.695 -6.264 13.639 1.00 94.19 110 PRO A O 1
ATOM 838 N N . PHE A 1 111 ? -0.284 -5.206 13.575 1.00 93.94 111 PHE A N 1
ATOM 839 C CA . PHE A 1 111 ? 0.003 -4.298 14.683 1.00 93.94 111 PHE A CA 1
ATOM 840 C C . PHE A 1 111 ? -1.194 -4.204 15.632 1.00 93.94 111 PHE A C 1
ATOM 842 O O . PHE A 1 111 ? -2.300 -4.647 15.309 1.00 93.94 111 PHE A O 1
ATOM 849 N N . ILE A 1 112 ? -0.953 -3.684 16.832 1.00 93.69 112 ILE A N 1
ATOM 850 C CA . ILE A 1 112 ? -1.950 -3.583 17.899 1.00 93.69 112 ILE A CA 1
ATOM 851 C C . ILE A 1 112 ? -2.363 -2.122 18.044 1.00 93.69 112 ILE A C 1
ATOM 853 O O . ILE A 1 112 ? -1.510 -1.244 18.082 1.00 93.69 112 ILE A O 1
ATOM 857 N N . VAL A 1 113 ? -3.668 -1.901 18.138 1.00 93.19 113 VAL A N 1
ATOM 858 C CA . VAL A 1 113 ? -4.295 -0.670 18.605 1.00 93.19 113 VAL A CA 1
ATOM 859 C C . VAL A 1 113 ? -4.721 -0.950 20.042 1.00 93.19 113 VAL A C 1
ATOM 861 O O . VAL A 1 113 ? -5.524 -1.854 20.283 1.00 93.19 113 VAL A O 1
ATOM 864 N N . ALA A 1 114 ? -4.108 -0.273 21.005 1.00 88.56 114 ALA A N 1
ATOM 865 C CA . ALA A 1 114 ? -4.294 -0.545 22.424 1.00 88.56 114 ALA A CA 1
ATOM 866 C C . ALA A 1 114 ? -5.580 0.087 22.972 1.00 88.56 114 ALA A C 1
ATOM 868 O O . ALA A 1 114 ? -6.152 -0.430 23.934 1.00 88.56 114 ALA A O 1
ATOM 869 N N . GLY A 1 115 ? -6.049 1.186 22.375 1.00 83.94 115 GLY A N 1
ATOM 870 C CA . GLY A 1 115 ? -7.227 1.885 22.873 1.00 83.94 115 GLY A CA 1
ATOM 871 C C . GLY A 1 115 ? -7.515 3.218 22.175 1.00 83.94 115 GLY A C 1
ATOM 872 O O . GLY A 1 115 ? -7.364 3.325 20.959 1.00 83.94 115 GLY A O 1
ATOM 873 N N . PRO A 1 116 ? -8.004 4.235 22.909 1.00 79.50 116 PRO A N 1
ATOM 874 C CA . PRO A 1 116 ? -8.415 5.514 22.326 1.00 79.50 116 PRO A CA 1
ATOM 875 C C . PRO A 1 116 ? -7.277 6.520 22.078 1.00 79.50 116 PRO A C 1
ATOM 877 O O . PRO A 1 116 ? -7.538 7.556 21.467 1.00 79.50 116 PRO A O 1
ATOM 880 N N . TYR A 1 117 ? -6.054 6.251 22.548 1.00 69.00 117 TYR A N 1
ATOM 881 C CA . TYR A 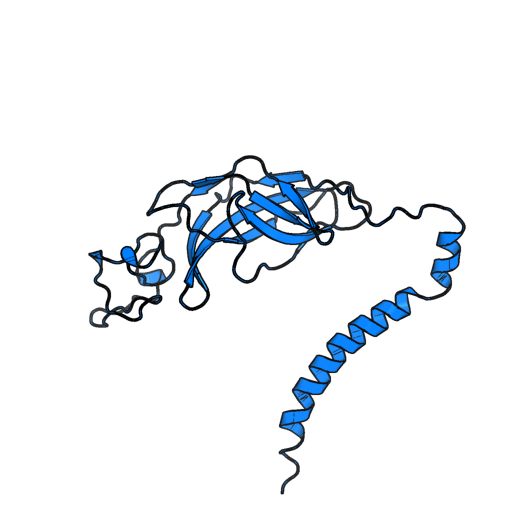1 117 ? -4.943 7.216 22.566 1.00 69.00 117 TYR A CA 1
ATOM 882 C C . TYR A 1 117 ? -3.631 6.639 22.018 1.00 69.00 117 TYR A C 1
ATOM 884 O O . TYR A 1 117 ? -2.595 6.747 22.669 1.00 69.00 117 TYR A O 1
ATOM 892 N N . ASP A 1 118 ? -3.667 6.031 20.834 1.00 74.38 118 ASP A N 1
ATOM 893 C CA . ASP A 1 118 ? -2.437 5.568 20.190 1.00 74.38 118 ASP A CA 1
ATOM 894 C C . ASP A 1 118 ? -1.775 6.658 19.344 1.00 74.38 118 ASP A C 1
ATOM 896 O O . ASP A 1 118 ? -2.428 7.537 18.769 1.00 74.38 118 ASP A O 1
ATOM 900 N N . GLU A 1 119 ? -0.450 6.569 19.260 1.00 86.88 119 GLU A N 1
ATOM 901 C CA . GLU A 1 119 ? 0.349 7.371 18.343 1.00 86.88 119 GLU A CA 1
ATOM 902 C C . GLU A 1 119 ? 0.004 7.051 16.875 1.00 86.88 119 GLU A C 1
ATOM 904 O O . GLU A 1 119 ? -0.411 5.929 16.547 1.00 86.88 119 GLU A O 1
ATOM 909 N N . PRO A 1 120 ? 0.197 8.018 15.957 1.00 91.38 120 PRO A N 1
ATOM 910 C CA . PRO A 1 120 ? 0.027 7.776 14.534 1.00 91.38 120 PRO A CA 1
ATOM 911 C C . PRO A 1 120 ? 0.839 6.566 14.060 1.00 91.38 120 PRO A C 1
ATOM 913 O O . PRO A 1 120 ? 2.050 6.489 14.255 1.00 91.38 120 PRO A O 1
ATOM 916 N N . SER A 1 121 ? 0.180 5.637 13.374 1.00 93.00 121 SER A N 1
ATOM 917 C CA . SER A 1 121 ? 0.804 4.421 12.854 1.00 93.00 121 SER A CA 1
ATOM 918 C C . SER A 1 121 ? 1.042 4.526 11.352 1.00 93.00 121 SER A C 1
ATOM 920 O O . SER A 1 121 ? 0.145 4.912 10.594 1.00 93.00 121 SER A O 1
ATOM 922 N N . ILE A 1 122 ? 2.248 4.161 10.906 1.00 94.88 122 ILE A N 1
ATOM 923 C CA . ILE A 1 122 ? 2.542 3.983 9.480 1.00 94.88 122 ILE A CA 1
ATOM 924 C C . ILE A 1 122 ? 2.039 2.602 9.067 1.00 94.88 122 ILE A C 1
ATOM 926 O O . ILE A 1 122 ? 2.458 1.586 9.619 1.00 94.88 122 ILE A O 1
ATOM 930 N N . ILE A 1 123 ? 1.152 2.563 8.077 1.00 96.00 123 ILE A N 1
ATOM 931 C CA . ILE A 1 123 ? 0.548 1.329 7.581 1.00 96.00 123 ILE A CA 1
ATOM 932 C C . ILE A 1 123 ? 1.008 1.113 6.144 1.00 96.00 123 ILE A C 1
ATOM 934 O O . ILE A 1 123 ? 0.683 1.899 5.250 1.00 96.00 123 ILE A O 1
ATOM 938 N N . HIS A 1 124 ? 1.739 0.020 5.939 1.00 96.31 124 HIS A N 1
ATOM 939 C CA . HIS A 1 124 ? 2.193 -0.449 4.635 1.00 96.31 124 HIS A CA 1
ATOM 940 C C . HIS A 1 124 ? 1.417 -1.697 4.227 1.00 96.31 124 HIS A C 1
ATOM 942 O O . HIS A 1 124 ? 1.281 -2.635 5.013 1.00 96.31 124 HIS A O 1
ATOM 948 N N . PHE A 1 125 ? 0.914 -1.723 2.999 1.00 97.31 125 PHE A N 1
ATOM 949 C CA . PHE A 1 125 ? 0.169 -2.865 2.476 1.00 97.31 125 PHE A CA 1
ATOM 950 C C . PHE A 1 125 ? 0.246 -2.917 0.955 1.00 97.31 125 PHE A C 1
ATOM 952 O O . PHE A 1 125 ? 0.498 -1.903 0.305 1.00 97.31 125 PHE A O 1
ATOM 959 N N . SER A 1 126 ? 0.036 -4.102 0.384 1.00 96.94 126 SER A N 1
ATOM 960 C CA . SER A 1 126 ? 0.085 -4.303 -1.065 1.00 96.94 126 SER A CA 1
ATOM 961 C C . SER A 1 126 ? -1.201 -4.944 -1.567 1.00 96.94 126 SER A C 1
ATOM 963 O O . SER A 1 126 ? -1.845 -5.712 -0.849 1.00 96.94 126 SER A O 1
ATOM 965 N N . VAL A 1 127 ? -1.612 -4.601 -2.788 1.00 97.56 127 VAL A N 1
ATOM 966 C CA . VAL A 1 127 ? -2.890 -5.050 -3.354 1.00 97.56 127 VAL A CA 1
ATOM 967 C C . VAL A 1 127 ? -2.809 -5.416 -4.836 1.00 97.56 127 VAL A C 1
ATOM 969 O O . VAL A 1 127 ? -1.918 -4.959 -5.557 1.00 97.56 127 VAL A O 1
ATOM 972 N N . ARG A 1 128 ? -3.787 -6.212 -5.294 1.00 96.56 128 ARG A N 1
ATOM 973 C CA . ARG A 1 128 ? -4.065 -6.500 -6.714 1.00 96.56 128 ARG A CA 1
ATOM 974 C C . ARG A 1 128 ? -5.571 -6.434 -7.034 1.00 96.56 128 ARG A C 1
ATOM 976 O O . ARG A 1 128 ? -6.374 -6.760 -6.161 1.00 96.56 128 ARG A O 1
ATOM 983 N N . PRO A 1 129 ? -5.987 -6.083 -8.265 1.00 94.94 129 PRO A N 1
ATOM 984 C CA . PRO A 1 129 ? -5.140 -5.669 -9.388 1.00 94.94 129 PRO A CA 1
ATOM 985 C C . PRO A 1 129 ? -4.489 -4.299 -9.148 1.00 94.94 129 PRO A C 1
ATOM 987 O O . PRO A 1 129 ? -4.849 -3.589 -8.205 1.00 94.94 129 PRO A O 1
ATOM 990 N N . ILE A 1 130 ? -3.515 -3.945 -9.986 1.00 93.44 130 ILE A N 1
ATOM 991 C CA . ILE A 1 130 ? -3.000 -2.577 -10.051 1.00 93.44 130 ILE A CA 1
ATOM 992 C C . ILE A 1 130 ? -4.077 -1.747 -10.754 1.00 93.44 130 ILE A C 1
ATOM 994 O O . ILE A 1 130 ? -4.472 -2.037 -11.873 1.00 93.44 130 ILE A O 1
ATOM 998 N N . ILE A 1 131 ? -4.619 -0.753 -10.055 1.00 91.81 131 ILE A N 1
ATOM 999 C CA . ILE A 1 131 ? -5.774 0.042 -10.516 1.00 91.81 131 ILE A CA 1
ATOM 1000 C C . ILE A 1 131 ? -5.389 1.470 -10.917 1.00 91.81 131 ILE A C 1
ATOM 1002 O O . ILE A 1 131 ? -6.247 2.348 -10.994 1.00 91.81 131 ILE A O 1
ATOM 1006 N N . VAL A 1 132 ? -4.094 1.724 -11.069 1.00 89.38 132 VAL A N 1
ATOM 1007 C CA . VAL A 1 132 ? -3.521 3.041 -11.339 1.00 89.38 132 VAL A CA 1
ATOM 1008 C C . VAL A 1 132 ? -2.391 2.893 -12.350 1.00 89.38 132 VAL A C 1
ATOM 1010 O O . VAL A 1 132 ? -1.647 1.918 -12.302 1.00 89.38 132 VAL A O 1
ATOM 1013 N N . GLU A 1 133 ? -2.263 3.863 -13.250 1.00 83.25 133 GLU A N 1
ATOM 1014 C CA . GLU A 1 133 ? -1.265 3.864 -14.320 1.00 83.25 133 GLU A CA 1
ATOM 1015 C C . GLU A 1 133 ? -0.294 5.044 -14.159 1.00 83.25 133 GLU A C 1
ATOM 1017 O O . GLU A 1 133 ? -0.693 6.164 -13.820 1.00 83.25 133 GLU A O 1
ATOM 1022 N N . GLY A 1 134 ? 0.994 4.802 -14.416 1.00 81.69 134 GLY A N 1
ATOM 1023 C CA . GLY A 1 134 ? 2.013 5.852 -14.515 1.00 81.69 134 GLY A CA 1
ATOM 1024 C C . GLY A 1 134 ? 2.167 6.698 -13.247 1.00 81.69 134 GLY A C 1
ATOM 1025 O O . GLY A 1 134 ? 2.511 6.174 -12.192 1.00 81.69 134 GLY A O 1
ATOM 1026 N N . LEU A 1 135 ? 1.960 8.014 -13.357 1.00 82.19 135 LEU A N 1
ATOM 1027 C CA . LEU A 1 135 ? 2.090 8.973 -12.249 1.00 82.19 135 LEU A CA 1
ATOM 1028 C C . LEU A 1 135 ? 0.734 9.471 -11.714 1.00 82.19 135 LEU A C 1
ATOM 1030 O O . LEU A 1 135 ? 0.659 10.503 -11.043 1.00 82.19 135 LEU A O 1
ATOM 1034 N N . ALA A 1 136 ? -0.355 8.769 -12.032 1.00 87.25 136 ALA A N 1
ATOM 1035 C CA . ALA A 1 136 ? -1.698 9.206 -11.681 1.00 87.25 136 ALA A CA 1
ATOM 1036 C C . ALA A 1 136 ? -1.945 9.238 -10.158 1.00 87.25 136 ALA A C 1
ATOM 1038 O O . ALA A 1 136 ? -1.357 8.498 -9.366 1.00 87.25 136 ALA A O 1
ATOM 1039 N N . LYS A 1 137 ? -2.870 10.102 -9.730 1.00 92.31 137 LYS A N 1
ATOM 1040 C CA . LYS A 1 137 ? -3.395 10.073 -8.359 1.00 92.31 137 LYS A CA 1
ATOM 1041 C C . LYS A 1 137 ? -4.433 8.963 -8.233 1.00 92.31 137 LYS A C 1
ATOM 1043 O O . LYS A 1 137 ? -5.245 8.762 -9.133 1.00 92.31 137 LYS A O 1
ATOM 1048 N N . LEU A 1 138 ? -4.450 8.291 -7.088 1.00 94.38 138 LEU A N 1
ATOM 1049 C CA . LEU A 1 138 ? -5.416 7.237 -6.786 1.00 94.38 138 LEU A CA 1
ATOM 1050 C C . LEU A 1 138 ? -6.283 7.657 -5.599 1.00 94.38 138 LEU A C 1
ATOM 1052 O O . LEU A 1 138 ? -5.751 7.853 -4.516 1.00 94.38 138 LEU A O 1
ATOM 1056 N N . THR A 1 139 ? -7.606 7.748 -5.760 1.00 96.56 139 THR A N 1
ATOM 1057 C CA . THR A 1 139 ? -8.523 8.047 -4.641 1.00 96.56 139 THR A CA 1
ATOM 1058 C C . THR A 1 139 ? -9.423 6.856 -4.322 1.00 96.56 139 THR A C 1
ATOM 1060 O O . THR A 1 139 ? -10.302 6.493 -5.114 1.00 96.56 139 THR A O 1
ATOM 1063 N N . ARG A 1 140 ? -9.219 6.228 -3.156 1.00 96.88 140 ARG A N 1
ATOM 1064 C CA . ARG A 1 140 ? -9.947 5.020 -2.716 1.00 96.88 140 ARG A CA 1
ATOM 1065 C C . ARG A 1 140 ? -10.088 4.944 -1.197 1.00 96.88 140 ARG A C 1
ATOM 1067 O O . ARG A 1 140 ? -9.367 5.599 -0.458 1.00 96.88 140 ARG A O 1
ATOM 1074 N N . LYS A 1 141 ? -11.038 4.131 -0.729 1.00 97.69 141 LYS A N 1
ATOM 1075 C CA . LYS A 1 141 ? -11.179 3.802 0.696 1.00 97.69 141 LYS A CA 1
ATOM 1076 C C . LYS A 1 141 ? -10.242 2.649 1.048 1.00 97.69 141 LYS A C 1
ATOM 1078 O O . LYS A 1 141 ? -10.210 1.654 0.318 1.00 97.69 141 LYS A O 1
ATOM 1083 N N . VAL A 1 142 ? -9.537 2.786 2.163 1.00 98.00 142 VAL A N 1
ATOM 1084 C CA . VAL A 1 142 ? -8.742 1.716 2.767 1.00 98.00 142 VAL A CA 1
ATOM 1085 C C . VAL A 1 142 ? -9.653 0.919 3.693 1.00 98.00 142 VAL A C 1
ATOM 1087 O O . VAL A 1 142 ? -10.527 1.485 4.355 1.00 98.00 142 VAL A O 1
ATOM 1090 N N . VAL A 1 143 ? -9.472 -0.394 3.708 1.00 98.12 143 VAL A N 1
ATOM 1091 C CA . VAL A 1 143 ? -10.147 -1.314 4.619 1.00 98.12 143 VAL A CA 1
ATOM 1092 C C . VAL A 1 143 ? -9.086 -1.961 5.491 1.00 98.12 143 VAL A C 1
ATOM 1094 O O . VAL A 1 143 ? -8.165 -2.586 4.966 1.00 98.12 143 VAL A O 1
ATOM 1097 N N . LEU A 1 144 ? -9.207 -1.794 6.805 1.00 97.62 144 LEU A N 1
ATOM 1098 C CA . LEU A 1 144 ? -8.403 -2.505 7.797 1.00 97.62 144 LEU A CA 1
ATOM 1099 C C . LEU A 1 144 ? -9.236 -3.649 8.372 1.00 97.62 144 LEU A C 1
ATOM 1101 O O . LEU A 1 144 ? -10.406 -3.439 8.684 1.00 97.62 144 LEU A O 1
ATOM 1105 N N . VAL A 1 145 ? -8.649 -4.834 8.516 1.00 96.44 145 VAL A N 1
ATOM 1106 C CA . VAL A 1 145 ? -9.326 -6.007 9.087 1.00 96.44 145 VAL A CA 1
ATOM 1107 C C . VAL A 1 145 ? -8.692 -6.353 10.425 1.00 96.44 145 VAL A C 1
ATOM 1109 O O . VAL A 1 145 ? -7.465 -6.466 10.520 1.00 96.44 145 VAL A O 1
ATOM 1112 N N . ASP A 1 146 ? -9.517 -6.503 11.456 1.00 95.56 146 ASP A N 1
ATOM 1113 C CA . ASP A 1 146 ? -9.067 -6.898 12.791 1.00 95.56 146 ASP A CA 1
ATOM 1114 C C . ASP A 1 146 ? -8.990 -8.426 12.973 1.00 95.56 146 ASP A C 1
ATOM 1116 O O . ASP A 1 146 ? -9.364 -9.209 12.096 1.00 95.56 146 ASP A O 1
ATOM 1120 N N . GLN A 1 147 ? -8.499 -8.871 14.131 1.00 94.19 147 GLN A N 1
ATOM 1121 C CA . GLN A 1 147 ? -8.351 -10.288 14.465 1.00 94.19 147 GLN A CA 1
ATOM 1122 C C . GLN A 1 147 ? -9.676 -11.058 14.553 1.00 94.19 147 GLN A C 1
ATOM 1124 O O . GLN A 1 147 ? -9.660 -12.287 14.624 1.00 94.19 147 GLN A O 1
ATOM 1129 N N . PHE A 1 148 ? -10.809 -10.358 14.589 1.00 92.94 148 PHE A N 1
ATOM 1130 C CA . PHE A 1 148 ? -12.147 -10.943 14.616 1.00 92.94 148 PHE A CA 1
ATOM 1131 C C . PHE A 1 148 ? -12.790 -10.981 13.224 1.00 92.94 148 PHE A C 1
ATOM 1133 O O . PHE A 1 148 ? -13.881 -11.534 13.076 1.00 92.94 148 PHE A O 1
ATOM 1140 N N . GLY A 1 149 ? -12.106 -10.443 12.209 1.00 92.56 149 GLY A N 1
ATOM 1141 C CA . GLY A 1 149 ? -12.581 -10.370 10.834 1.00 92.56 149 GLY A CA 1
ATOM 1142 C C . GLY A 1 149 ? -13.462 -9.157 10.543 1.00 92.56 149 GLY A C 1
ATOM 1143 O O . GLY A 1 149 ? -14.078 -9.120 9.478 1.00 92.56 149 GLY A O 1
ATOM 1144 N N . ASN A 1 150 ? -13.548 -8.174 11.445 1.00 94.19 150 ASN A N 1
ATOM 1145 C CA . ASN A 1 150 ? -14.346 -6.979 11.182 1.00 94.19 150 ASN A CA 1
ATOM 1146 C C . ASN A 1 150 ? -13.589 -6.007 10.286 1.00 94.19 150 ASN A C 1
ATOM 1148 O O . ASN A 1 150 ? -12.382 -5.804 10.433 1.00 94.19 150 ASN A O 1
ATOM 1152 N N . GLU A 1 151 ? -14.333 -5.362 9.392 1.00 95.88 151 GLU A N 1
ATOM 1153 C CA . GLU A 1 151 ? -13.804 -4.379 8.457 1.00 95.88 151 GLU A CA 1
ATOM 1154 C C . GLU A 1 151 ? -13.996 -2.949 8.959 1.00 95.88 151 GLU A C 1
ATOM 1156 O O . GLU A 1 151 ? -15.112 -2.489 9.212 1.00 95.88 151 GLU A O 1
ATOM 1161 N N . HIS A 1 152 ? -12.895 -2.206 9.000 1.00 95.25 152 HIS A N 1
ATOM 1162 C CA . HIS A 1 152 ? -12.843 -0.810 9.412 1.00 95.25 152 HIS A CA 1
ATOM 1163 C C . HIS A 1 152 ? -12.481 0.048 8.209 1.00 95.25 152 HIS A C 1
ATOM 1165 O O . HIS A 1 152 ? -11.337 0.074 7.747 1.00 95.25 152 HIS A O 1
ATOM 1171 N N . VAL A 1 153 ? -13.489 0.719 7.656 1.00 96.50 153 VAL A N 1
ATOM 1172 C CA . VAL A 1 153 ? -13.378 1.425 6.376 1.00 96.50 153 VAL A CA 1
ATOM 1173 C C . VAL A 1 153 ? -13.089 2.906 6.599 1.00 96.50 153 VAL A C 1
ATOM 1175 O O . VAL A 1 153 ? -13.827 3.601 7.298 1.00 96.50 153 VAL A O 1
ATOM 1178 N N . THR A 1 154 ? -12.054 3.420 5.941 1.00 96.81 154 THR A N 1
ATOM 1179 C CA . THR A 1 154 ? -11.689 4.838 6.013 1.00 96.81 154 THR A CA 1
ATOM 1180 C C . THR A 1 154 ? -12.619 5.726 5.178 1.00 96.81 154 THR A C 1
ATOM 1182 O O . THR A 1 154 ? -13.351 5.278 4.284 1.00 96.81 154 THR A O 1
ATOM 1185 N N . LYS A 1 155 ? -12.523 7.045 5.389 1.00 96.56 155 LYS A N 1
ATOM 1186 C CA . LYS A 1 155 ? -12.906 8.015 4.348 1.00 96.56 155 LYS A CA 1
ATOM 1187 C C . LYS A 1 155 ? -12.042 7.799 3.089 1.00 96.56 155 LYS A C 1
ATOM 1189 O O . LYS A 1 155 ? -10.976 7.189 3.196 1.00 96.56 155 LYS A O 1
ATOM 1194 N N . PRO A 1 156 ? -12.473 8.253 1.898 1.00 97.56 156 PRO A N 1
ATOM 1195 C CA . PRO A 1 156 ? -11.624 8.201 0.712 1.00 97.56 156 PRO A CA 1
ATOM 1196 C C . PRO A 1 156 ? -10.271 8.876 0.967 1.00 97.56 156 PRO A C 1
ATOM 1198 O O . PRO A 1 156 ? -10.222 9.986 1.490 1.00 97.56 156 PRO A O 1
ATOM 1201 N N . VAL A 1 157 ? -9.196 8.187 0.602 1.00 97.44 157 VAL A N 1
ATOM 1202 C CA . VAL A 1 157 ? -7.807 8.629 0.718 1.00 97.44 157 VAL A CA 1
ATOM 1203 C C . VAL A 1 157 ? -7.274 8.845 -0.688 1.00 97.44 157 VAL A C 1
ATOM 1205 O O . VAL A 1 157 ? -7.464 7.983 -1.548 1.00 97.44 157 VAL A O 1
ATOM 1208 N N . THR A 1 158 ? -6.616 9.978 -0.919 1.00 96.88 158 THR A N 1
ATOM 1209 C CA . THR A 1 158 ? -5.920 10.259 -2.177 1.00 96.88 158 THR A CA 1
ATOM 1210 C C . THR A 1 158 ? -4.442 9.964 -2.002 1.00 9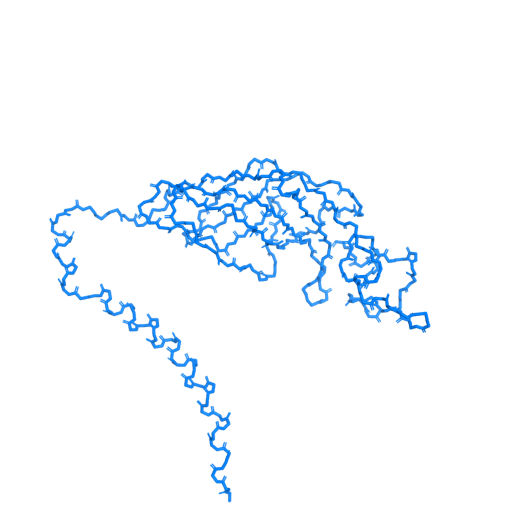6.88 158 THR A C 1
ATOM 1212 O O . THR A 1 158 ? -3.785 10.582 -1.171 1.00 96.88 158 THR A O 1
ATOM 1215 N N . PHE A 1 159 ? -3.938 9.029 -2.793 1.00 96.25 159 PHE A N 1
ATOM 1216 C CA . PHE A 1 159 ? -2.546 8.625 -2.827 1.00 96.25 159 PHE A CA 1
ATOM 1217 C C . PHE A 1 159 ? -1.825 9.340 -3.968 1.00 96.25 159 PHE A C 1
ATOM 1219 O O . PHE A 1 159 ? -2.316 9.363 -5.105 1.00 96.25 159 PHE A O 1
ATOM 1226 N N . SER A 1 160 ? -0.649 9.883 -3.671 1.00 93.25 160 SER A N 1
ATOM 1227 C CA . SER A 1 160 ? 0.299 10.388 -4.660 1.00 93.25 160 SER A CA 1
ATOM 1228 C C . SER A 1 160 ? 1.338 9.315 -4.990 1.00 93.25 160 SER A C 1
ATOM 1230 O O . SER A 1 160 ? 1.713 8.492 -4.153 1.00 93.25 160 SER A O 1
ATOM 1232 N N . THR A 1 161 ? 1.783 9.278 -6.243 1.00 88.56 161 THR A N 1
ATOM 1233 C CA . THR A 1 161 ? 2.916 8.429 -6.617 1.00 88.56 161 THR A CA 1
ATOM 1234 C C . THR A 1 161 ? 4.193 8.996 -6.008 1.00 88.56 161 THR A C 1
ATOM 1236 O O . THR A 1 161 ? 4.360 10.213 -5.911 1.00 88.56 161 THR A O 1
ATOM 1239 N N . VAL A 1 162 ? 5.136 8.127 -5.660 1.00 78.56 162 VAL A N 1
ATOM 1240 C CA . VAL A 1 162 ? 6.525 8.549 -5.443 1.00 78.56 162 VAL A CA 1
ATOM 1241 C C . VAL A 1 162 ? 7.253 8.417 -6.773 1.00 78.56 162 VAL A C 1
ATOM 1243 O O . VAL A 1 162 ? 7.207 7.352 -7.386 1.00 78.56 162 VAL A O 1
ATOM 1246 N N . HIS A 1 163 ? 7.905 9.482 -7.240 1.00 72.38 163 HIS A N 1
ATOM 1247 C CA . HIS A 1 163 ? 8.813 9.344 -8.374 1.00 72.38 163 HIS A CA 1
ATOM 1248 C C . HIS A 1 163 ? 10.000 8.478 -7.936 1.00 72.38 163 HIS A C 1
ATOM 1250 O O . HIS A 1 163 ? 10.698 8.822 -6.977 1.00 72.38 163 HIS A O 1
ATOM 1256 N N . VAL A 1 164 ? 10.189 7.322 -8.581 1.00 72.31 164 VAL A N 1
ATOM 1257 C CA . VAL A 1 164 ? 11.309 6.433 -8.270 1.00 72.31 164 VAL A CA 1
ATOM 1258 C C . VAL A 1 164 ? 12.421 6.687 -9.268 1.00 72.31 164 VAL A C 1
ATOM 1260 O O . VAL A 1 164 ? 12.416 6.216 -10.405 1.00 72.31 164 VAL A O 1
ATOM 1263 N N . GLU A 1 165 ? 13.415 7.419 -8.801 1.00 70.50 165 GLU A N 1
ATOM 1264 C CA . GLU A 1 165 ? 14.597 7.721 -9.586 1.00 70.50 165 GLU A CA 1
ATOM 1265 C C . GLU A 1 165 ? 15.348 6.444 -10.022 1.00 70.50 165 GLU A C 1
ATOM 1267 O O . GLU A 1 165 ? 15.392 5.468 -9.264 1.00 70.50 165 GLU A O 1
ATOM 1272 N N . PRO A 1 166 ? 15.938 6.400 -11.234 1.00 66.69 166 PRO A N 1
ATOM 1273 C CA . PRO A 1 166 ? 16.624 5.218 -11.767 1.00 66.69 166 PRO A CA 1
ATOM 1274 C C . PRO A 1 166 ? 17.673 4.617 -10.824 1.00 66.69 166 PRO A C 1
ATOM 1276 O O . PRO A 1 166 ? 17.656 3.412 -10.581 1.00 66.69 166 PRO A O 1
ATOM 1279 N N . TRP A 1 167 ? 18.522 5.439 -10.205 1.00 61.38 167 TRP A N 1
ATOM 1280 C CA . TRP A 1 167 ? 19.566 4.955 -9.292 1.00 61.38 167 TRP A CA 1
ATOM 1281 C C . TRP A 1 167 ? 18.999 4.252 -8.050 1.00 61.38 167 TRP A C 1
ATOM 1283 O O . TRP A 1 167 ? 19.599 3.305 -7.546 1.00 61.38 167 TRP A O 1
ATOM 1293 N N . ARG A 1 168 ? 17.805 4.647 -7.578 1.00 63.03 168 ARG A N 1
ATOM 1294 C CA . ARG A 1 168 ? 17.129 3.987 -6.444 1.00 63.03 168 ARG A CA 1
ATOM 1295 C C . ARG A 1 168 ? 16.621 2.585 -6.785 1.00 63.03 168 ARG A C 1
ATOM 1297 O O . ARG A 1 168 ? 16.285 1.838 -5.873 1.00 63.03 168 ARG A O 1
ATOM 1304 N N . ARG A 1 169 ? 16.593 2.218 -8.070 1.00 66.69 169 ARG A N 1
ATOM 1305 C CA . ARG A 1 169 ? 16.267 0.869 -8.560 1.00 66.69 169 ARG A CA 1
ATOM 1306 C C . ARG A 1 169 ? 17.505 -0.030 -8.687 1.00 66.69 169 ARG A C 1
ATOM 1308 O O . ARG A 1 169 ? 17.401 -1.111 -9.257 1.00 66.69 169 ARG A O 1
ATOM 1315 N N . GLY A 1 170 ? 18.666 0.418 -8.195 1.00 62.38 170 GLY A N 1
ATOM 1316 C CA . GLY A 1 170 ? 19.939 -0.294 -8.346 1.00 62.38 170 GLY A CA 1
ATOM 1317 C C . GLY A 1 170 ? 20.534 -0.187 -9.753 1.00 62.38 170 GLY A C 1
ATOM 1318 O O . GLY A 1 170 ? 21.317 -1.040 -10.151 1.00 62.38 170 GLY A O 1
ATOM 1319 N N . LEU A 1 171 ? 20.139 0.834 -10.522 1.00 64.06 171 LEU A N 1
ATOM 1320 C CA . LEU A 1 171 ? 20.665 1.110 -11.860 1.00 64.06 171 LEU A CA 1
ATOM 1321 C C . LEU A 1 171 ? 21.850 2.073 -11.725 1.00 64.06 171 LEU A C 1
ATOM 1323 O O . LEU A 1 171 ? 21.651 3.287 -11.732 1.00 64.06 171 LEU A O 1
ATOM 1327 N N . THR A 1 172 ? 23.058 1.550 -11.507 1.00 58.50 172 THR A N 1
ATOM 1328 C CA . THR A 1 172 ? 24.238 2.379 -11.188 1.00 58.50 172 THR A CA 1
ATOM 1329 C C . THR A 1 172 ? 25.356 2.356 -12.228 1.00 58.50 172 THR A C 1
ATOM 1331 O O . THR A 1 172 ? 26.359 3.020 -12.003 1.00 58.50 172 THR A O 1
ATOM 1334 N N . GLU A 1 173 ? 25.223 1.659 -13.362 1.00 56.38 173 GLU A N 1
ATOM 1335 C CA . GLU A 1 173 ? 26.332 1.542 -14.324 1.00 56.38 173 GLU A CA 1
ATOM 1336 C C . GLU A 1 173 ? 25.916 1.749 -15.784 1.00 56.38 173 GLU A C 1
ATOM 1338 O O . GLU A 1 173 ? 25.005 1.098 -16.304 1.00 56.38 173 GLU A O 1
ATOM 1343 N N . GLU A 1 174 ? 26.649 2.633 -16.463 1.00 57.41 174 GLU A N 1
ATOM 1344 C CA . GLU A 1 174 ? 26.680 2.737 -17.919 1.00 57.41 174 GLU A CA 1
ATOM 1345 C C . GLU A 1 174 ? 27.323 1.461 -18.487 1.00 57.41 174 GLU A C 1
ATOM 1347 O O . GLU A 1 174 ? 28.493 1.179 -18.247 1.00 57.41 174 GLU A O 1
ATOM 1352 N N . GLY A 1 175 ? 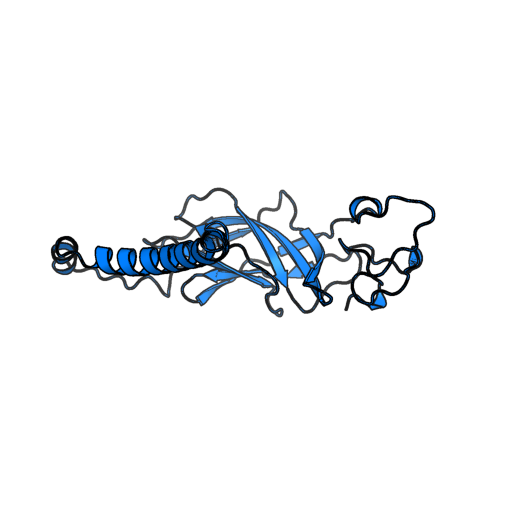26.546 0.655 -19.215 1.00 58.47 175 GLY A N 1
ATOM 1353 C CA . GLY A 1 175 ? 27.039 -0.540 -19.916 1.00 58.47 175 GLY A CA 1
ATOM 1354 C C . GLY A 1 175 ? 26.406 -1.865 -19.488 1.00 58.47 175 GLY A C 1
ATOM 1355 O O . GLY A 1 175 ? 26.502 -2.842 -20.232 1.00 58.47 175 GLY A O 1
ATOM 1356 N N . GLN A 1 176 ? 25.692 -1.922 -18.358 1.00 66.12 176 GLN A N 1
ATOM 1357 C CA . GLN A 1 176 ? 24.940 -3.124 -17.989 1.00 66.12 176 GLN A CA 1
ATOM 1358 C C . GLN A 1 176 ? 23.539 -3.117 -18.609 1.00 66.12 176 GLN A C 1
ATOM 1360 O O . GLN A 1 176 ? 22.759 -2.178 -18.458 1.00 66.12 176 GLN A O 1
ATOM 1365 N N . THR A 1 177 ? 23.198 -4.203 -19.307 1.00 78.94 177 THR A N 1
ATOM 1366 C CA . THR A 1 177 ? 21.840 -4.407 -19.822 1.00 78.94 177 THR A CA 1
ATOM 1367 C C . THR A 1 177 ? 20.882 -4.590 -18.649 1.00 78.94 177 THR A C 1
ATOM 1369 O O . THR A 1 177 ? 20.898 -5.625 -17.980 1.00 78.94 177 THR A O 1
ATOM 1372 N N . ILE A 1 178 ? 20.024 -3.598 -18.416 1.00 85.94 178 ILE A N 1
ATOM 1373 C CA . ILE A 1 178 ? 18.968 -3.677 -17.409 1.00 85.94 178 ILE A CA 1
ATOM 1374 C C . ILE A 1 178 ? 18.019 -4.808 -17.815 1.00 85.94 178 ILE A C 1
ATOM 1376 O O . ILE A 1 178 ? 17.588 -4.877 -18.967 1.00 85.94 178 ILE A O 1
ATOM 1380 N N . LYS A 1 179 ? 17.680 -5.698 -16.879 1.00 90.94 179 LYS A N 1
ATOM 1381 C CA . LYS A 1 179 ? 16.673 -6.744 -17.091 1.00 90.94 179 LYS A CA 1
ATOM 1382 C C . LYS A 1 179 ? 15.396 -6.401 -16.345 1.00 90.94 179 LYS A C 1
ATOM 1384 O O . LYS A 1 179 ? 15.430 -5.965 -15.198 1.00 90.94 179 LYS A O 1
ATOM 1389 N N . CYS A 1 180 ? 14.261 -6.636 -16.988 1.00 92.69 180 CYS A N 1
ATOM 1390 C CA . CYS A 1 180 ? 12.966 -6.558 -16.336 1.00 92.69 180 CYS A CA 1
ATOM 1391 C C . CYS A 1 180 ? 12.852 -7.644 -15.265 1.00 92.69 180 CYS A C 1
ATOM 1393 O O . CYS A 1 180 ? 12.964 -8.828 -15.563 1.00 92.69 180 CYS A O 1
ATOM 1395 N N . HIS A 1 181 ? 12.539 -7.251 -14.034 1.00 93.00 181 HIS A N 1
ATOM 1396 C CA . HIS A 1 181 ? 12.340 -8.169 -12.920 1.00 93.00 181 HIS A CA 1
ATOM 1397 C C . HIS A 1 181 ? 11.193 -9.160 -13.164 1.00 93.00 181 HIS A C 1
ATOM 1399 O O . HIS A 1 181 ? 11.230 -10.257 -12.628 1.00 93.00 181 HIS A O 1
ATOM 1405 N N . ILE A 1 182 ? 10.192 -8.800 -13.972 1.00 93.69 182 ILE A N 1
ATOM 1406 C CA . ILE A 1 182 ? 8.979 -9.600 -14.205 1.00 93.69 182 ILE A CA 1
ATOM 1407 C C . ILE A 1 182 ? 9.198 -10.663 -15.289 1.00 93.69 182 ILE A C 1
ATOM 1409 O O . ILE A 1 182 ? 8.844 -11.820 -15.086 1.00 93.69 182 ILE A O 1
ATOM 1413 N N . CYS A 1 183 ? 9.777 -10.292 -16.436 1.00 95.00 183 CYS A N 1
ATOM 1414 C CA . CYS A 1 183 ? 9.922 -11.195 -17.587 1.00 95.00 183 CYS A CA 1
ATOM 1415 C C . CYS A 1 183 ? 11.369 -11.580 -17.927 1.00 95.00 183 CYS A C 1
ATOM 1417 O O . CYS A 1 183 ? 11.588 -12.280 -18.913 1.00 95.00 183 CYS A O 1
ATOM 1419 N N . ASP A 1 184 ? 12.350 -11.089 -17.165 1.00 94.06 184 ASP A N 1
ATOM 1420 C CA . ASP A 1 184 ? 13.793 -11.332 -17.319 1.00 94.06 184 ASP A CA 1
ATOM 1421 C C . ASP A 1 184 ? 14.411 -10.888 -18.658 1.00 94.06 184 ASP A C 1
ATOM 1423 O O . ASP A 1 184 ? 15.599 -11.110 -18.910 1.00 94.06 184 ASP A O 1
ATOM 1427 N N . LYS A 1 185 ? 13.641 -10.200 -19.510 1.00 94.38 185 LYS A N 1
ATOM 1428 C CA . LYS A 1 185 ? 14.120 -9.647 -20.782 1.00 94.38 185 LYS A CA 1
ATOM 1429 C C . LYS A 1 185 ? 14.842 -8.310 -20.582 1.00 94.38 185 LYS A C 1
ATOM 1431 O O . LYS A 1 185 ? 14.483 -7.566 -19.664 1.00 94.38 185 LYS A O 1
ATOM 1436 N N . PRO A 1 186 ? 15.801 -7.967 -21.462 1.00 92.56 186 PRO A N 1
ATOM 1437 C CA . PRO A 1 186 ? 16.378 -6.630 -21.533 1.00 92.56 186 PRO A CA 1
ATOM 1438 C C . PRO A 1 186 ? 15.309 -5.537 -21.600 1.00 92.56 186 PRO A C 1
ATOM 1440 O O . PRO A 1 186 ? 14.277 -5.705 -22.256 1.00 92.56 186 PRO A O 1
ATOM 1443 N N . ILE A 1 187 ? 15.561 -4.416 -20.935 1.00 90.94 187 ILE A N 1
ATOM 1444 C CA . ILE A 1 187 ? 14.687 -3.247 -20.942 1.00 90.94 187 ILE A CA 1
ATOM 1445 C C . ILE A 1 187 ? 15.461 -2.007 -21.379 1.00 90.94 187 ILE A C 1
ATOM 1447 O O . ILE A 1 187 ? 16.548 -1.731 -20.874 1.00 90.94 187 ILE A O 1
ATOM 1451 N N . SER A 1 188 ? 14.894 -1.267 -22.331 1.00 89.31 188 SER A N 1
ATOM 1452 C CA . SER A 1 188 ? 15.397 0.054 -22.698 1.00 89.31 188 SER A CA 1
ATOM 1453 C C . SER A 1 188 ? 14.943 1.092 -21.666 1.00 89.31 188 SER A C 1
ATOM 1455 O O . SER A 1 188 ? 13.911 0.924 -21.015 1.00 89.31 188 SER A O 1
ATOM 1457 N N . MET A 1 189 ? 15.663 2.209 -21.545 1.00 85.06 189 MET A N 1
ATOM 1458 C CA . MET A 1 189 ? 15.258 3.292 -20.636 1.00 85.06 189 MET A CA 1
ATOM 1459 C C . MET A 1 189 ? 13.871 3.869 -20.965 1.00 85.06 189 MET A C 1
ATOM 1461 O O . MET A 1 189 ? 13.181 4.330 -20.062 1.00 85.06 189 MET A O 1
ATOM 1465 N N . MET A 1 190 ? 13.437 3.806 -22.229 1.00 87.38 190 MET A N 1
ATOM 1466 C CA . MET A 1 190 ? 12.124 4.304 -22.667 1.00 87.38 190 MET A CA 1
ATOM 1467 C C . MET A 1 190 ? 10.969 3.381 -22.258 1.00 87.38 190 MET A C 1
ATOM 1469 O O . MET A 1 190 ? 9.850 3.844 -22.008 1.00 87.38 190 MET A O 1
ATOM 1473 N N . ASP A 1 191 ? 11.255 2.084 -22.143 1.00 90.19 191 ASP A N 1
ATOM 1474 C CA . ASP A 1 191 ? 10.281 1.059 -21.767 1.00 90.19 191 ASP A CA 1
ATOM 1475 C C . ASP A 1 191 ? 10.174 0.869 -20.249 1.00 90.19 191 ASP A C 1
ATOM 1477 O O . ASP A 1 191 ? 9.342 0.086 -19.785 1.00 90.19 191 ASP A O 1
ATOM 1481 N N . LEU A 1 192 ? 11.008 1.563 -19.471 1.00 88.88 192 LEU A N 1
ATOM 1482 C CA . LEU A 1 192 ? 11.064 1.473 -18.017 1.00 88.88 192 LEU A CA 1
ATOM 1483 C C . LEU A 1 192 ? 9.850 2.154 -17.369 1.00 88.88 192 LEU A C 1
ATOM 1485 O O . LEU A 1 192 ? 9.577 3.326 -17.616 1.00 88.88 192 LEU A O 1
ATOM 1489 N N . HIS A 1 193 ? 9.126 1.425 -16.517 1.00 89.50 193 HIS A N 1
ATOM 1490 C CA . HIS A 1 193 ? 7.953 1.960 -15.822 1.00 89.50 193 HIS A CA 1
ATOM 1491 C C . HIS A 1 193 ? 8.353 3.030 -14.788 1.00 89.50 193 HIS A C 1
ATOM 1493 O O . HIS A 1 193 ? 9.252 2.824 -13.967 1.00 89.50 193 HIS A O 1
ATOM 1499 N N . GLU A 1 194 ? 7.673 4.176 -14.807 1.00 89.06 194 GLU A N 1
ATOM 1500 C CA . GLU A 1 194 ? 8.078 5.400 -14.104 1.00 89.06 194 GLU A CA 1
ATOM 1501 C C . GLU A 1 194 ? 7.858 5.334 -12.585 1.00 89.06 194 GLU A C 1
ATOM 1503 O O . GLU A 1 194 ? 8.622 5.911 -11.815 1.00 89.06 194 GLU A O 1
ATOM 1508 N N . SER A 1 195 ? 6.826 4.615 -12.141 1.00 88.19 195 SER A N 1
ATOM 1509 C CA . SER A 1 195 ? 6.471 4.456 -10.720 1.00 88.19 195 SER A CA 1
ATOM 1510 C C . SER A 1 195 ? 6.803 3.076 -10.145 1.00 88.19 195 SER A C 1
ATOM 1512 O O . SER A 1 195 ? 6.390 2.753 -9.029 1.00 88.19 195 SER A O 1
ATOM 1514 N N . ALA A 1 196 ? 7.549 2.245 -10.881 1.00 88.00 196 ALA A N 1
ATOM 1515 C CA . ALA A 1 196 ? 7.997 0.954 -10.371 1.00 88.00 196 ALA A CA 1
ATOM 1516 C C . ALA A 1 196 ? 9.262 1.113 -9.518 1.00 88.00 196 ALA A C 1
ATOM 1518 O O . ALA A 1 196 ? 10.263 1.670 -9.963 1.00 88.00 196 ALA A O 1
ATOM 1519 N N . ALA A 1 197 ? 9.228 0.578 -8.296 1.00 89.12 197 ALA A N 1
ATOM 1520 C CA . ALA A 1 197 ? 10.386 0.483 -7.407 1.00 89.12 197 ALA A CA 1
ATOM 1521 C C . ALA A 1 197 ? 11.403 -0.579 -7.859 1.00 89.12 197 ALA A C 1
ATOM 1523 O O . ALA A 1 197 ? 12.529 -0.612 -7.373 1.00 89.12 197 ALA A O 1
ATOM 1524 N N . ILE A 1 198 ? 11.009 -1.428 -8.807 1.00 89.69 198 ILE A N 1
ATOM 1525 C CA . ILE A 1 198 ? 11.843 -2.444 -9.448 1.00 89.69 198 ILE A CA 1
ATOM 1526 C C . ILE A 1 198 ? 12.002 -2.121 -10.940 1.00 89.69 198 ILE A C 1
ATOM 1528 O O . ILE A 1 198 ? 11.109 -1.502 -11.528 1.00 89.69 198 ILE A O 1
ATOM 1532 N N . PRO A 1 199 ? 13.081 -2.573 -11.599 1.00 91.00 199 PRO A N 1
ATOM 1533 C CA . PRO A 1 199 ? 13.173 -2.495 -13.051 1.00 91.00 199 PRO A CA 1
ATOM 1534 C C . PRO A 1 199 ? 12.073 -3.340 -13.710 1.00 91.00 199 PRO A C 1
ATOM 1536 O O . PRO A 1 199 ? 12.048 -4.561 -13.560 1.00 91.00 199 PRO A O 1
ATOM 1539 N N . ALA A 1 200 ? 11.147 -2.720 -14.441 1.00 92.12 200 ALA A N 1
ATOM 1540 C CA . ALA A 1 200 ? 10.066 -3.431 -15.121 1.00 92.12 200 ALA A CA 1
ATOM 1541 C C . ALA A 1 200 ? 9.616 -2.724 -16.401 1.00 92.12 200 ALA A C 1
ATOM 1543 O O . ALA A 1 200 ? 9.593 -1.492 -16.443 1.00 92.12 200 ALA A O 1
ATOM 1544 N N . HIS A 1 201 ? 9.240 -3.502 -17.429 1.00 93.50 201 HIS A N 1
ATOM 1545 C CA . HIS A 1 201 ? 8.638 -2.942 -18.641 1.00 93.50 201 HIS A CA 1
ATOM 1546 C C . HIS A 1 201 ? 7.282 -2.339 -18.313 1.00 93.50 201 HIS A C 1
ATOM 1548 O O . HIS A 1 201 ? 6.504 -2.947 -17.573 1.00 93.50 201 HIS A O 1
ATOM 1554 N N . LYS A 1 202 ? 6.951 -1.224 -18.965 1.00 92.31 202 LYS A N 1
ATOM 1555 C CA . LYS A 1 202 ? 5.599 -0.650 -18.965 1.00 92.31 202 LYS A CA 1
ATOM 1556 C C . LYS A 1 202 ? 4.537 -1.702 -19.281 1.00 92.31 202 LYS A C 1
ATOM 1558 O O . LYS A 1 202 ? 3.532 -1.797 -18.596 1.00 92.31 202 LYS A O 1
ATOM 1563 N N . SER A 1 203 ? 4.809 -2.571 -20.256 1.00 93.00 203 SER A N 1
ATOM 1564 C CA . SER A 1 203 ? 3.901 -3.647 -20.666 1.00 93.00 203 SER A CA 1
ATOM 1565 C C . SER A 1 203 ? 3.754 -4.791 -19.659 1.00 93.00 203 SER A C 1
ATOM 1567 O O . SER A 1 203 ? 2.778 -5.536 -19.755 1.00 93.00 203 SER A O 1
ATOM 1569 N N . CYS A 1 204 ? 4.722 -4.975 -18.756 1.00 93.00 204 CYS A N 1
ATOM 1570 C CA . CYS A 1 204 ? 4.729 -6.050 -17.760 1.00 93.00 204 CYS A CA 1
ATOM 1571 C C . CYS A 1 204 ? 4.002 -5.667 -16.465 1.00 93.00 204 CYS A C 1
ATOM 1573 O O . CYS A 1 204 ? 3.695 -6.548 -15.668 1.00 93.00 204 CYS A O 1
ATOM 1575 N N . VAL A 1 205 ? 3.726 -4.379 -16.260 1.00 90.06 205 VAL A N 1
ATOM 1576 C CA . VAL A 1 205 ? 2.947 -3.860 -15.136 1.00 90.06 205 VAL A CA 1
ATOM 1577 C C . VAL A 1 205 ? 1.513 -3.645 -15.628 1.00 90.06 205 VAL A C 1
ATOM 1579 O O . VAL A 1 205 ? 1.260 -2.725 -16.398 1.00 90.06 205 VAL A O 1
ATOM 1582 N N . ARG A 1 206 ? 0.593 -4.537 -15.245 1.00 82.06 206 ARG A N 1
ATOM 1583 C CA . ARG A 1 206 ? -0.839 -4.498 -15.588 1.00 82.06 206 ARG A CA 1
ATOM 1584 C C . ARG A 1 206 ? -1.690 -4.913 -14.393 1.00 82.06 206 ARG A C 1
ATOM 1586 O O . ARG A 1 206 ? -1.213 -5.755 -13.593 1.00 82.06 206 ARG A O 1
#

Organism: NCBI:txid388466

Foldseek 3Di:
DDPPVVVVPVVVVVVVCVVVVVVVVVVVVVVDCVCVVVVVVDDPPPQDPPWAKDKAWDPVVHKAWFWEDDQLHIWIKIKTWIDIATAGPAKWKFQDKDWVPWDWDDHFDIDIDGHGDDDTDIGITITDDPPDAAFDKDWTWMWTATPSGDTHIDDIGIHGADFQDCVLQVNDDDPDFDAASNPRDGDDPVQFRGRYSHGHGSVSRD

Secondary structure (DSSP, 8-state):
--TTSTHHHHHHHHHHHHHHHHHHHHHHHTT-GGGHHHHHS-----S-TT-PEEEEE-SSSPPEEEEEEETTEEEEEEEEEEEEEE--SS-EEEEEEEETTSEEES----EEE-SS-PPPEEEEEEEES----TT--EEEEEEEEETT--EEEEEEEEEEEPP--GGGGT---TT---B-TTT--B--TTTB-TTBSS--BGGG--

pLDDT: mean 79.16, std 20.32, range [37.22, 98.12]

Sequence (206 aa):
MTGKEWLAVAGPAVAIAGWFGATIVRSWLEGTPLNGLRRFFGMRSKPGKDAKLSVIVLTAPEPKWHVGAMGKEPMLCLTILANLAHKSDIPLRIVQAYLRGTKPVGVFMPFIVAGPYDEPSIIHFSVRPIIVEGLAKLTRKVVLVDQFGNEHVTKPVTFSTVHVEPWRRGLTEEGQTIKCHICDKPISMMDLHESAAIPAHKSCVR

Radius of gyration: 23.24 Å; chains: 1; bounding box: 54×55×64 Å